Protein AF-A0A952IIR3-F1 (afdb_monomer)

Solvent-accessible surface area (backbone atoms only — not comparable to full-atom values): 16921 Å² total; per-residue (Å²): 134,88,92,77,79,70,75,64,46,58,55,38,57,46,60,44,96,85,65,51,30,42,37,38,37,34,41,30,87,36,78,90,42,54,29,36,29,35,35,30,37,50,37,48,84,54,55,64,85,46,83,38,73,55,55,54,43,51,51,53,44,37,50,75,73,65,33,14,25,40,35,41,32,38,72,20,10,37,52,40,84,52,73,73,52,50,79,73,43,93,62,29,40,43,101,62,23,68,65,38,43,55,53,49,54,76,69,31,82,40,43,33,41,29,31,23,80,70,28,56,54,94,53,43,39,62,54,50,47,69,75,43,65,78,31,19,23,69,42,67,44,95,87,71,33,30,35,47,64,68,83,54,72,85,80,66,63,75,42,76,45,75,69,81,72,57,87,84,56,76,78,72,44,68,74,38,46,58,54,46,70,75,42,57,75,71,51,31,52,49,50,55,35,47,50,51,47,50,47,53,49,29,71,75,31,81,74,28,40,67,69,49,67,42,67,56,96,86,26,38,28,42,31,27,73,83,54,58,16,28,50,53,42,29,49,45,73,46,81,95,43,79,59,37,42,35,40,38,46,57,62,92,47,66,59,48,58,53,46,42,72,76,40,60,88,79,47,52,66,54,83,47,28,33,44,45,42,48,75,90,57,47,54,83,50,65,70,57,21,54,53,50,45,52,51,46,44,52,36,41,34,43,58,62,73,69,112

Structure (mmCIF, N/CA/C/O backbone):
data_AF-A0A952IIR3-F1
#
_entry.id   AF-A0A952IIR3-F1
#
loop_
_atom_site.group_PDB
_atom_site.id
_atom_site.type_symbol
_atom_site.label_atom_id
_atom_site.label_alt_id
_atom_site.label_comp_id
_atom_site.label_asym_id
_atom_site.label_entity_id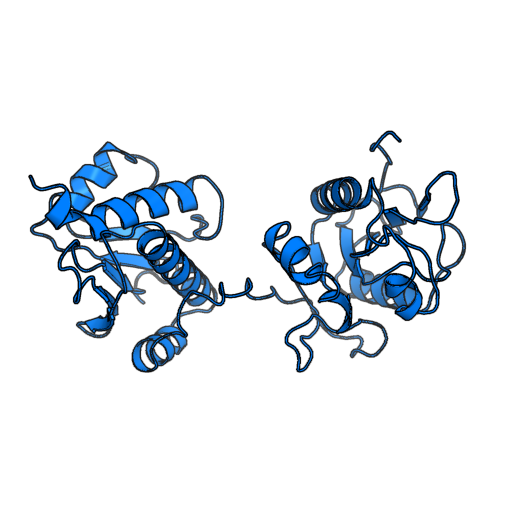
_atom_site.label_seq_id
_atom_site.pdbx_PDB_ins_code
_atom_site.Cartn_x
_atom_site.Cartn_y
_atom_site.Cartn_z
_atom_site.occupancy
_atom_site.B_iso_or_equiv
_atom_site.auth_seq_id
_atom_site.auth_comp_id
_atom_site.auth_asym_id
_atom_site.auth_atom_id
_atom_site.pdbx_PDB_model_num
ATOM 1 N N . MET A 1 1 ? 7.878 15.967 -23.132 1.00 66.62 1 MET A N 1
ATOM 2 C CA . MET A 1 1 ? 7.482 14.655 -23.688 1.00 66.62 1 MET A CA 1
ATOM 3 C C . MET A 1 1 ? 6.011 14.457 -23.351 1.00 66.62 1 MET A C 1
ATOM 5 O O . MET A 1 1 ? 5.675 14.691 -22.196 1.00 66.62 1 MET A O 1
ATOM 9 N N . LYS A 1 2 ? 5.141 14.157 -24.326 1.00 71.19 2 LYS A N 1
ATOM 10 C CA . LYS A 1 2 ? 3.719 13.862 -24.056 1.00 71.19 2 LYS A CA 1
ATOM 11 C C . LYS A 1 2 ? 3.605 12.437 -23.487 1.00 71.19 2 LYS A C 1
ATOM 13 O O . LYS A 1 2 ? 4.408 11.585 -23.859 1.00 71.19 2 LYS A O 1
ATOM 18 N N . ILE A 1 3 ? 2.678 12.219 -22.556 1.00 81.69 3 ILE A N 1
ATOM 19 C CA . ILE A 1 3 ? 2.410 10.914 -21.931 1.00 81.69 3 ILE A CA 1
ATOM 20 C C . ILE A 1 3 ? 1.065 10.436 -22.470 1.00 81.69 3 ILE A C 1
ATOM 22 O O . ILE A 1 3 ? 0.022 10.832 -21.963 1.00 81.69 3 ILE A O 1
ATOM 26 N N . ASN A 1 4 ? 1.099 9.704 -23.579 1.00 85.75 4 ASN A N 1
ATOM 27 C CA . ASN A 1 4 ? -0.094 9.262 -24.307 1.00 85.75 4 ASN A CA 1
ATOM 28 C C . ASN A 1 4 ? 0.187 8.028 -25.182 1.00 85.75 4 ASN A C 1
ATOM 30 O O . ASN A 1 4 ? -0.388 7.885 -26.257 1.00 85.75 4 ASN A O 1
ATOM 34 N N . ALA A 1 5 ? 1.131 7.178 -24.768 1.00 87.19 5 ALA A N 1
ATOM 35 C CA . ALA A 1 5 ? 1.445 5.966 -25.514 1.00 87.19 5 ALA A CA 1
ATOM 36 C C . ALA A 1 5 ? 0.330 4.932 -25.332 1.00 87.19 5 ALA A C 1
ATOM 38 O O . ALA A 1 5 ? -0.116 4.699 -24.205 1.00 87.19 5 ALA A O 1
ATOM 39 N N . ASP A 1 6 ? -0.075 4.297 -26.429 1.00 92.00 6 ASP A N 1
ATOM 40 C CA . ASP A 1 6 ? -0.958 3.139 -26.379 1.00 92.00 6 ASP A CA 1
ATOM 41 C C . ASP A 1 6 ? -0.162 1.903 -25.933 1.00 92.00 6 ASP A C 1
ATOM 43 O O . ASP A 1 6 ? 0.575 1.279 -26.706 1.00 92.00 6 ASP A O 1
ATOM 47 N N . LEU A 1 7 ? -0.315 1.567 -24.652 1.00 91.94 7 LEU A N 1
ATOM 48 C CA . LEU A 1 7 ? 0.356 0.443 -24.003 1.00 91.94 7 LEU A CA 1
ATOM 49 C C . LEU A 1 7 ? -0.227 -0.919 -24.412 1.00 91.94 7 LEU A C 1
ATOM 51 O O . LEU A 1 7 ? 0.312 -1.941 -23.987 1.00 91.94 7 LEU A O 1
ATOM 55 N N . ARG A 1 8 ? -1.300 -0.959 -25.217 1.00 91.69 8 ARG A N 1
ATOM 56 C CA . ARG A 1 8 ? -1.883 -2.199 -25.760 1.00 91.69 8 ARG A CA 1
ATOM 57 C C . ARG A 1 8 ? -1.280 -2.619 -27.097 1.00 91.69 8 ARG A C 1
ATOM 59 O O . ARG A 1 8 ? -1.471 -3.759 -27.506 1.00 91.69 8 ARG A O 1
ATOM 66 N N . THR A 1 9 ? -0.487 -1.765 -27.741 1.00 94.69 9 THR A N 1
ATOM 67 C CA . THR A 1 9 ? 0.299 -2.164 -28.920 1.00 94.69 9 THR A CA 1
ATOM 68 C C . THR A 1 9 ? 1.206 -3.375 -28.610 1.00 94.69 9 THR A C 1
ATOM 70 O O . THR A 1 9 ? 1.586 -3.563 -27.446 1.00 94.69 9 THR A O 1
ATOM 73 N N . PRO A 1 10 ? 1.580 -4.209 -29.607 1.00 95.31 10 PRO A N 1
ATOM 74 C CA . PRO A 1 10 ? 2.330 -5.453 -29.376 1.00 95.31 10 PRO A CA 1
ATOM 75 C C . PRO A 1 10 ? 3.613 -5.277 -28.554 1.00 95.31 10 PRO A C 1
ATOM 77 O O . PRO A 1 10 ? 3.939 -6.092 -27.691 1.00 95.31 10 PRO A O 1
ATOM 80 N N . SER A 1 11 ? 4.336 -4.181 -28.772 1.00 95.00 11 SER A N 1
ATOM 81 C CA . SER A 1 11 ? 5.535 -3.844 -28.011 1.00 95.00 11 SER A CA 1
ATOM 82 C C . SER A 1 11 ? 5.889 -2.374 -28.169 1.00 95.00 11 SER A C 1
ATOM 84 O O . SER A 1 11 ? 5.675 -1.795 -29.233 1.00 95.00 11 SER A O 1
ATOM 86 N N . GLY A 1 12 ? 6.539 -1.797 -27.164 1.00 94.38 12 GLY A N 1
ATOM 87 C CA . GLY A 1 12 ? 7.173 -0.493 -27.304 1.00 94.38 12 GLY A CA 1
ATOM 88 C C . GLY A 1 12 ? 7.943 -0.080 -26.061 1.00 94.38 12 GLY A C 1
ATOM 89 O O . GLY A 1 12 ? 7.923 -0.768 -25.040 1.00 94.38 12 GLY A O 1
ATOM 90 N N . ALA A 1 13 ? 8.666 1.031 -26.168 1.00 94.38 13 ALA A N 1
ATOM 91 C CA . ALA A 1 13 ? 9.434 1.610 -25.076 1.00 94.38 13 ALA A CA 1
ATOM 92 C C . ALA A 1 13 ? 9.430 3.137 -25.167 1.00 94.38 13 ALA A C 1
ATOM 94 O O . ALA A 1 13 ? 9.495 3.704 -26.257 1.00 94.38 13 ALA A O 1
ATOM 95 N N . ILE A 1 14 ? 9.423 3.807 -24.016 1.00 95.06 14 ILE A N 1
ATOM 96 C CA . ILE A 1 14 ? 9.615 5.256 -23.935 1.00 95.06 14 ILE A CA 1
ATOM 97 C C . ILE A 1 14 ? 11.005 5.530 -23.393 1.00 95.06 14 ILE A C 1
ATOM 99 O O . ILE A 1 14 ? 11.281 5.338 -22.208 1.00 95.06 14 ILE A O 1
ATOM 103 N N . ILE A 1 15 ? 11.873 6.006 -24.277 1.00 93.50 15 ILE A N 1
ATOM 104 C CA . ILE A 1 15 ? 13.261 6.344 -23.981 1.00 93.50 15 ILE A CA 1
ATOM 105 C C . ILE A 1 15 ? 13.432 7.860 -24.131 1.00 93.50 15 ILE A C 1
ATOM 107 O O . ILE A 1 15 ? 12.857 8.484 -25.025 1.00 93.50 15 ILE A O 1
ATOM 111 N N . SER A 1 16 ? 14.199 8.481 -23.236 1.00 93.75 16 SER A N 1
ATOM 112 C CA . SER A 1 16 ? 14.508 9.908 -23.322 1.00 93.75 16 SER A CA 1
ATOM 113 C C . SER A 1 16 ? 15.271 10.244 -24.606 1.00 93.75 16 SER A C 1
ATOM 115 O O . SER A 1 16 ? 15.982 9.415 -25.171 1.00 93.75 16 SER A O 1
ATOM 117 N N . ARG A 1 17 ? 15.208 11.509 -25.041 1.00 92.62 17 ARG A N 1
ATOM 118 C CA . ARG A 1 17 ? 15.957 11.984 -26.222 1.00 92.62 17 ARG A CA 1
ATOM 119 C C . ARG A 1 17 ? 17.466 11.741 -26.112 1.00 92.62 17 ARG A C 1
ATOM 121 O O . ARG A 1 17 ? 18.099 11.400 -27.100 1.00 92.62 17 ARG A O 1
ATOM 128 N N . CYS A 1 18 ? 18.027 11.877 -24.908 1.00 91.81 18 CYS A N 1
ATOM 129 C CA . CYS A 1 18 ? 19.441 11.604 -24.639 1.00 91.81 18 CYS A CA 1
ATOM 130 C C . CYS A 1 18 ? 19.766 10.109 -24.503 1.00 91.81 18 CYS A C 1
ATOM 132 O O . CYS A 1 18 ? 20.905 9.766 -24.209 1.00 91.81 18 CYS A O 1
ATOM 134 N N . LYS A 1 19 ? 18.777 9.219 -24.655 1.00 91.62 19 LYS A N 1
ATOM 135 C CA . LYS A 1 19 ? 18.886 7.758 -24.542 1.00 91.62 19 LYS A CA 1
ATOM 136 C C . LYS A 1 19 ? 19.348 7.221 -23.184 1.00 91.62 19 LYS A C 1
ATOM 138 O O . LYS A 1 19 ? 19.378 6.005 -23.026 1.00 91.62 19 LYS A O 1
ATOM 143 N N . LYS A 1 20 ? 19.637 8.088 -22.206 1.00 92.94 20 LYS A N 1
ATOM 144 C CA . LYS A 1 20 ? 20.051 7.717 -20.842 1.00 92.94 20 LYS A CA 1
ATOM 145 C C . LYS A 1 20 ? 18.923 7.158 -19.978 1.00 92.94 20 LYS A C 1
ATOM 147 O O . LYS A 1 20 ? 19.203 6.421 -19.045 1.00 92.94 20 LYS A O 1
ATOM 152 N N . TYR A 1 21 ? 17.664 7.488 -20.271 1.00 95.19 21 TYR A N 1
ATOM 153 C CA . TYR A 1 21 ? 16.529 7.122 -19.420 1.00 95.19 21 TYR A CA 1
ATOM 154 C C . TYR A 1 21 ? 15.506 6.287 -20.187 1.00 95.19 21 TYR A C 1
ATOM 156 O O . TYR A 1 21 ? 15.154 6.652 -21.308 1.00 95.19 21 TYR A O 1
ATOM 164 N N . ARG A 1 22 ? 14.995 5.207 -19.587 1.00 95.50 22 ARG A N 1
ATOM 165 C CA . ARG A 1 22 ? 13.836 4.440 -20.077 1.00 95.50 22 ARG A CA 1
ATOM 166 C C . ARG A 1 22 ? 12.717 4.546 -19.049 1.00 95.50 22 ARG A C 1
ATOM 168 O O . ARG A 1 22 ? 12.828 4.006 -17.953 1.00 95.50 22 ARG A O 1
ATOM 175 N N . TYR A 1 23 ? 11.645 5.230 -19.423 1.00 96.19 23 TYR A N 1
ATOM 176 C CA . TYR A 1 23 ? 10.514 5.505 -18.540 1.00 96.19 23 TYR A CA 1
ATOM 177 C C . TYR A 1 23 ? 9.448 4.407 -18.572 1.00 96.19 23 TYR A C 1
ATOM 179 O O . TYR A 1 23 ? 8.780 4.176 -17.573 1.00 96.19 23 TYR A O 1
ATOM 187 N N . ALA A 1 24 ? 9.296 3.725 -19.708 1.00 96.38 24 ALA A N 1
ATOM 188 C CA . ALA A 1 24 ? 8.328 2.648 -19.880 1.00 96.38 24 ALA A CA 1
ATOM 189 C C . ALA A 1 24 ? 8.831 1.631 -20.908 1.00 96.38 24 ALA A C 1
ATOM 191 O O . ALA A 1 24 ? 9.592 1.978 -21.817 1.00 96.38 24 ALA A O 1
ATOM 192 N N . LEU A 1 25 ? 8.387 0.388 -20.767 1.00 95.44 25 LEU A N 1
ATOM 193 C CA . LEU A 1 25 ? 8.582 -0.710 -21.714 1.00 95.44 25 LEU A CA 1
ATOM 194 C C . LEU A 1 25 ? 7.380 -1.645 -21.582 1.00 95.44 25 LEU A C 1
ATOM 196 O O . LEU A 1 25 ? 6.971 -1.933 -20.460 1.00 95.44 25 LEU A O 1
ATOM 200 N N . TRP A 1 26 ? 6.814 -2.113 -22.689 1.00 96.75 26 TRP A N 1
ATOM 201 C CA . TRP A 1 26 ? 5.671 -3.026 -22.662 1.00 96.75 26 TRP A CA 1
ATOM 202 C C . TRP A 1 26 ? 5.756 -4.106 -23.739 1.00 96.75 26 TRP A C 1
ATOM 204 O O . TRP A 1 26 ? 6.451 -3.961 -24.754 1.00 96.75 26 TRP A O 1
ATOM 214 N N . ARG A 1 27 ? 5.038 -5.200 -23.477 1.00 96.12 27 ARG A N 1
ATOM 215 C CA . ARG A 1 27 ? 4.810 -6.339 -24.372 1.00 96.12 27 ARG A CA 1
ATOM 216 C C . ARG A 1 27 ? 3.352 -6.765 -24.252 1.00 96.12 27 ARG A C 1
ATOM 218 O O . ARG A 1 27 ? 2.830 -6.835 -23.139 1.00 96.12 27 ARG A O 1
ATOM 225 N N . THR A 1 28 ? 2.711 -7.047 -25.373 1.00 96.94 28 THR A N 1
ATOM 226 C CA . THR A 1 28 ? 1.311 -7.467 -25.459 1.00 96.94 28 THR A CA 1
ATOM 227 C C . THR A 1 28 ? 1.231 -8.660 -26.391 1.00 96.94 28 THR A C 1
ATOM 229 O O . THR A 1 28 ? 1.699 -8.582 -27.524 1.00 96.94 28 THR A O 1
ATOM 232 N N . TRP A 1 29 ? 0.670 -9.761 -25.908 1.00 97.31 29 TRP A N 1
ATOM 233 C CA . TRP A 1 29 ? 0.400 -10.960 -26.705 1.00 97.31 29 TRP A CA 1
ATOM 234 C C . TRP A 1 29 ? -1.099 -11.200 -26.897 1.00 97.31 29 TRP A C 1
ATOM 236 O O . TRP A 1 29 ? -1.468 -11.883 -27.842 1.00 97.31 29 TRP A O 1
ATOM 246 N N . ASP A 1 30 ? -1.940 -10.613 -26.047 1.00 97.25 30 ASP A N 1
ATOM 247 C CA . ASP A 1 30 ? -3.393 -10.590 -26.187 1.00 97.25 30 ASP A CA 1
ATOM 248 C C . ASP A 1 30 ? -3.913 -9.227 -25.693 1.00 97.25 30 ASP A C 1
ATOM 250 O O . ASP A 1 30 ? -3.690 -8.849 -24.540 1.00 97.25 30 ASP A O 1
ATOM 254 N N . SER A 1 31 ? -4.529 -8.441 -26.580 1.00 95.31 31 SER A N 1
ATOM 255 C CA . SER A 1 31 ? -5.034 -7.102 -26.251 1.00 95.31 31 SER A CA 1
ATOM 256 C C . SER A 1 31 ? -6.357 -7.117 -25.494 1.00 95.31 31 SER A C 1
ATOM 258 O O . SER A 1 31 ? -6.706 -6.081 -24.924 1.00 95.31 31 SER A O 1
ATOM 260 N N . GLU A 1 32 ? -7.060 -8.250 -25.465 1.00 95.94 32 GLU A N 1
ATOM 261 C CA . GLU A 1 32 ? -8.380 -8.391 -24.844 1.00 95.94 32 GLU A CA 1
ATOM 262 C C . GLU A 1 32 ? -8.288 -8.798 -23.369 1.00 95.94 32 GLU A C 1
ATOM 264 O O . GLU A 1 32 ? -9.245 -8.640 -22.612 1.00 95.94 32 GLU A O 1
ATOM 269 N N . LEU A 1 33 ? -7.122 -9.278 -22.930 1.00 96.94 33 LEU A N 1
ATOM 270 C CA . LEU A 1 33 ? -6.885 -9.719 -21.557 1.00 96.94 33 LEU A CA 1
ATOM 271 C C . LEU A 1 33 ? -6.254 -8.622 -20.662 1.00 96.94 33 LEU A C 1
ATOM 273 O O . LEU A 1 33 ? -5.650 -7.664 -21.165 1.00 96.94 33 LEU A O 1
ATOM 277 N N . PRO A 1 34 ? -6.352 -8.764 -19.320 1.00 97.38 34 PRO A N 1
ATOM 278 C CA . PRO A 1 34 ? -5.746 -7.852 -18.344 1.00 97.38 34 PRO A CA 1
ATOM 279 C C . PRO A 1 34 ? -4.227 -7.699 -18.488 1.00 97.38 34 PRO A C 1
ATOM 281 O O . PRO A 1 34 ? -3.546 -8.539 -19.092 1.00 97.38 34 PRO A O 1
ATOM 284 N N . ARG A 1 35 ? -3.655 -6.659 -17.866 1.00 97.50 35 ARG A N 1
ATOM 285 C CA . ARG A 1 35 ? -2.206 -6.377 -17.891 1.00 97.50 35 ARG A CA 1
ATOM 286 C C . ARG A 1 35 ? -1.562 -6.259 -16.512 1.00 97.50 35 ARG A C 1
ATOM 288 O O . ARG A 1 35 ? -2.142 -5.704 -15.584 1.00 97.50 35 ARG A O 1
ATOM 295 N N . VAL A 1 36 ? -0.304 -6.692 -16.419 1.00 98.44 36 VAL A N 1
ATOM 296 C CA . VAL A 1 36 ? 0.529 -6.533 -15.212 1.00 98.44 36 VAL A CA 1
ATOM 297 C C . VAL A 1 36 ? 1.561 -5.424 -15.401 1.00 98.44 36 VAL A C 1
ATOM 299 O O . VAL A 1 36 ? 2.275 -5.402 -16.404 1.00 98.44 36 VAL A O 1
ATOM 302 N N . LEU A 1 37 ? 1.718 -4.543 -14.418 1.00 98.62 37 LEU A N 1
ATOM 303 C CA . LEU A 1 37 ? 2.867 -3.651 -14.296 1.00 98.62 37 LEU A CA 1
ATOM 304 C C . LEU A 1 37 ? 3.876 -4.239 -13.309 1.00 98.62 37 LEU A C 1
ATOM 306 O O . LEU A 1 37 ? 3.571 -4.396 -12.134 1.00 98.62 37 LEU A O 1
ATOM 310 N N . PHE A 1 38 ? 5.100 -4.497 -13.759 1.00 98.38 38 PHE A N 1
ATOM 311 C CA . PHE A 1 38 ? 6.223 -4.810 -12.877 1.00 98.38 38 PHE A CA 1
ATOM 312 C C . PHE A 1 38 ? 7.036 -3.545 -12.583 1.00 98.38 38 PHE A C 1
ATOM 314 O O . PHE A 1 38 ? 7.443 -2.838 -13.508 1.00 98.38 38 PHE A O 1
ATOM 321 N N . LEU A 1 39 ? 7.296 -3.264 -11.306 1.00 98.06 39 LEU A N 1
ATOM 322 C CA . LEU A 1 39 ? 8.176 -2.186 -10.856 1.00 98.06 39 LEU A CA 1
ATOM 323 C C . LEU A 1 39 ? 9.546 -2.760 -10.483 1.00 98.06 39 LEU A C 1
ATOM 325 O O . LEU A 1 39 ? 9.708 -3.382 -9.433 1.00 98.06 39 LEU A O 1
ATOM 329 N N . CYS A 1 40 ? 10.530 -2.549 -11.351 1.00 96.31 40 CYS A N 1
ATOM 330 C CA . CYS A 1 40 ? 11.902 -3.032 -11.186 1.00 96.31 40 CYS A CA 1
ATOM 331 C C . CYS A 1 40 ? 12.835 -1.923 -10.662 1.00 96.31 40 CYS A C 1
ATOM 333 O O . CYS A 1 40 ? 12.417 -0.782 -10.465 1.00 96.31 40 CYS A O 1
ATOM 335 N N . LEU A 1 41 ? 14.109 -2.245 -10.421 1.00 95.25 41 LEU A N 1
ATOM 336 C CA . LEU A 1 41 ? 15.086 -1.280 -9.905 1.00 95.25 41 LEU A CA 1
ATOM 337 C C . LEU A 1 41 ? 15.437 -0.207 -10.942 1.00 95.25 41 LEU A C 1
ATOM 339 O O . LEU A 1 41 ? 15.094 0.965 -10.777 1.00 95.25 41 LEU A O 1
ATOM 343 N N . ASN A 1 42 ? 16.108 -0.621 -12.014 1.00 93.88 42 ASN A N 1
ATOM 344 C CA . ASN A 1 42 ? 16.540 0.227 -13.110 1.00 93.88 42 ASN A CA 1
ATOM 345 C C . ASN A 1 42 ? 16.567 -0.568 -14.429 1.00 93.88 42 ASN A C 1
ATOM 347 O O . ASN A 1 42 ? 16.770 -1.785 -14.417 1.00 93.88 42 ASN A O 1
ATOM 351 N N . PRO A 1 43 ? 16.371 0.094 -15.582 1.00 88.31 43 PRO A N 1
ATOM 352 C CA . PRO A 1 43 ? 16.510 -0.546 -16.879 1.00 88.31 43 PRO A CA 1
ATOM 353 C C . PRO A 1 43 ? 17.927 -1.076 -17.096 1.00 88.31 43 PRO A C 1
ATOM 355 O O . PRO A 1 43 ? 18.896 -0.335 -16.917 1.00 88.31 43 PRO A O 1
ATOM 358 N N . SER A 1 44 ? 18.017 -2.306 -17.599 1.00 79.06 44 SER A N 1
ATOM 359 C CA . SER A 1 44 ? 19.255 -2.863 -18.140 1.00 79.06 44 SER A CA 1
ATOM 360 C C . SER A 1 44 ? 19.370 -2.578 -19.656 1.00 79.06 44 SER A C 1
ATOM 362 O O . SER A 1 44 ? 19.121 -1.453 -20.108 1.00 79.06 44 SER A O 1
ATOM 364 N N . THR A 1 45 ? 19.728 -3.583 -20.456 1.00 64.06 45 THR A N 1
ATOM 365 C CA . THR A 1 45 ? 19.846 -3.552 -21.917 1.00 64.06 45 THR A CA 1
ATOM 366 C C . THR A 1 45 ? 18.507 -3.552 -22.654 1.00 64.06 45 THR A C 1
ATOM 368 O O . THR A 1 45 ? 18.461 -3.014 -23.757 1.00 64.06 45 THR A O 1
ATOM 371 N N . ALA A 1 46 ? 17.429 -4.101 -22.072 1.00 58.59 46 ALA A N 1
ATOM 372 C CA . ALA A 1 46 ? 16.176 -4.307 -22.801 1.00 58.59 46 ALA A CA 1
ATOM 373 C C . ALA A 1 46 ? 15.557 -3.008 -23.346 1.00 58.59 46 ALA A C 1
ATOM 375 O O . ALA A 1 46 ? 15.396 -2.006 -22.631 1.00 58.59 46 ALA A O 1
ATOM 376 N N . ASP A 1 47 ? 15.154 -3.054 -24.609 1.00 61.53 47 ASP A N 1
ATOM 377 C CA . ASP A 1 47 ? 14.489 -1.972 -25.330 1.00 61.53 47 ASP A CA 1
ATOM 378 C C . ASP A 1 47 ? 13.266 -2.502 -26.098 1.00 61.53 47 ASP A C 1
ATOM 380 O O . ASP A 1 47 ? 12.708 -3.540 -25.749 1.00 61.53 47 ASP A O 1
ATOM 384 N N . ALA A 1 48 ? 12.769 -1.768 -27.096 1.00 58.25 48 ALA A N 1
ATOM 385 C CA . ALA A 1 48 ? 11.595 -2.191 -27.857 1.00 58.25 48 ALA A CA 1
ATOM 386 C C . ALA A 1 48 ? 11.806 -3.497 -28.653 1.00 58.25 48 ALA A C 1
ATOM 388 O O . ALA A 1 48 ? 10.814 -4.105 -29.042 1.00 58.25 48 ALA A O 1
ATOM 389 N N . HIS A 1 49 ? 13.052 -3.932 -28.866 1.00 56.06 49 HIS A N 1
ATOM 390 C CA . HIS A 1 49 ? 13.399 -5.038 -29.762 1.00 56.06 49 HIS A CA 1
ATOM 391 C C . HIS A 1 49 ? 14.166 -6.173 -29.074 1.00 56.06 49 HIS A C 1
ATOM 393 O O . HIS A 1 49 ? 14.104 -7.306 -29.544 1.00 56.06 49 HIS A O 1
ATOM 399 N N . VAL A 1 50 ? 14.869 -5.894 -27.971 1.00 70.12 50 VAL A N 1
ATOM 400 C CA . VAL A 1 50 ? 15.658 -6.895 -27.236 1.00 70.12 50 VAL A CA 1
ATOM 401 C C . VAL A 1 50 ? 15.058 -7.148 -25.857 1.00 70.12 50 VAL A C 1
ATOM 403 O O . VAL A 1 50 ? 14.936 -6.225 -25.049 1.00 70.12 50 VAL A O 1
ATOM 406 N N . ASP A 1 51 ? 14.724 -8.407 -25.577 1.00 76.31 51 ASP A N 1
ATOM 407 C CA . ASP A 1 51 ? 14.246 -8.846 -24.267 1.00 76.31 51 ASP A CA 1
ATOM 408 C C . ASP A 1 51 ? 15.423 -9.307 -23.390 1.00 76.31 51 ASP A C 1
ATOM 410 O O . ASP A 1 51 ? 16.254 -10.109 -23.818 1.00 76.31 51 ASP A O 1
ATOM 414 N N . ASP A 1 52 ? 15.493 -8.817 -22.149 1.00 82.81 52 ASP A N 1
ATOM 415 C CA . ASP A 1 52 ? 16.471 -9.277 -21.154 1.00 82.81 52 ASP A CA 1
ATOM 416 C C . ASP A 1 52 ? 15.904 -10.442 -20.302 1.00 82.81 52 ASP A C 1
ATOM 418 O O . ASP A 1 52 ? 14.689 -10.685 -20.304 1.00 82.81 52 ASP A O 1
ATOM 422 N N . PRO A 1 53 ? 16.745 -11.196 -19.560 1.00 88.00 53 PRO A N 1
ATOM 423 C CA . PRO A 1 53 ? 16.278 -12.329 -18.756 1.00 88.00 53 PRO A CA 1
ATOM 424 C C . PRO A 1 53 ? 15.189 -11.966 -17.738 1.00 88.00 53 PRO A C 1
ATOM 426 O O . PRO A 1 53 ? 14.306 -12.780 -17.461 1.00 88.00 53 PRO A O 1
ATOM 429 N N . THR A 1 54 ? 15.222 -10.749 -17.193 1.00 88.75 54 THR A N 1
ATOM 430 C CA . THR A 1 54 ? 14.217 -10.250 -16.247 1.00 88.75 54 THR A CA 1
ATOM 431 C C . THR A 1 54 ? 12.879 -10.031 -16.941 1.00 88.75 54 THR A C 1
ATOM 433 O O . THR A 1 54 ? 11.845 -10.452 -16.425 1.00 88.75 54 THR A O 1
ATOM 436 N N . LEU A 1 55 ? 12.878 -9.430 -18.129 1.00 91.69 55 LEU A N 1
ATOM 437 C CA . LEU A 1 55 ? 11.671 -9.205 -18.915 1.00 91.69 55 LEU A CA 1
ATOM 438 C C . LEU A 1 55 ? 11.030 -10.529 -19.334 1.00 91.69 55 LEU A C 1
ATOM 440 O O . LEU A 1 55 ? 9.830 -10.710 -19.133 1.00 91.69 55 LEU A O 1
ATOM 444 N N . ILE A 1 56 ? 11.827 -11.482 -19.832 1.00 93.25 56 ILE A N 1
ATOM 445 C CA . ILE A 1 56 ? 11.357 -12.839 -20.163 1.00 93.25 56 ILE A CA 1
ATOM 446 C C . ILE A 1 56 ? 10.721 -13.490 -18.936 1.00 93.25 56 ILE A C 1
ATOM 448 O O . ILE A 1 56 ? 9.651 -14.100 -19.017 1.00 93.25 56 ILE A O 1
ATOM 452 N N . ARG A 1 57 ? 11.356 -13.332 -17.773 1.00 95.19 57 ARG A N 1
ATOM 453 C CA . ARG A 1 57 ? 10.846 -13.859 -16.514 1.00 95.19 57 ARG A CA 1
ATOM 454 C C . ARG A 1 57 ? 9.486 -13.268 -16.146 1.00 95.19 57 ARG A C 1
ATOM 456 O O . ARG A 1 57 ? 8.575 -14.028 -15.820 1.00 95.19 57 ARG A O 1
ATOM 463 N N . CYS A 1 58 ? 9.345 -11.950 -16.215 1.00 96.62 58 CYS A N 1
ATOM 464 C CA . CYS A 1 58 ? 8.091 -11.257 -15.936 1.00 96.62 58 CYS A CA 1
ATOM 465 C C . CYS A 1 58 ? 6.988 -11.633 -16.937 1.00 96.62 58 CYS A C 1
ATOM 467 O O . CYS A 1 58 ? 5.854 -11.862 -16.522 1.00 96.62 58 CYS A O 1
ATOM 469 N N . MET A 1 59 ? 7.315 -11.786 -18.227 1.00 96.62 59 MET A N 1
ATOM 470 C CA . MET A 1 59 ? 6.354 -12.236 -19.242 1.00 96.62 59 MET A CA 1
ATOM 471 C C . MET A 1 59 ? 5.818 -13.631 -18.926 1.00 96.62 59 MET A C 1
ATOM 473 O O . MET A 1 59 ? 4.617 -13.865 -19.014 1.00 96.62 59 MET A O 1
ATOM 477 N N . ASN A 1 60 ? 6.692 -14.556 -18.525 1.00 97.50 60 ASN A N 1
ATOM 478 C CA . ASN A 1 60 ? 6.282 -15.918 -18.185 1.00 97.50 60 ASN A CA 1
ATOM 479 C C . ASN A 1 60 ? 5.388 -15.962 -16.941 1.00 97.50 60 ASN A C 1
ATOM 481 O O . ASN A 1 60 ? 4.421 -16.717 -16.924 1.00 97.50 60 ASN A O 1
ATOM 485 N N . PHE A 1 61 ? 5.674 -15.135 -15.933 1.00 98.38 61 PHE A N 1
ATOM 486 C CA . PHE A 1 61 ? 4.792 -14.969 -14.779 1.00 98.38 61 PHE A CA 1
ATOM 487 C C . PHE A 1 61 ? 3.419 -14.420 -15.185 1.00 98.38 61 PHE A C 1
ATOM 489 O O . PHE A 1 61 ? 2.406 -15.040 -14.885 1.00 98.38 61 PHE A O 1
ATOM 496 N N . ALA A 1 62 ? 3.377 -13.315 -15.933 1.00 98.19 62 ALA A N 1
ATOM 497 C CA . ALA A 1 62 ? 2.121 -12.716 -16.385 1.00 98.19 62 ALA A CA 1
ATOM 498 C C . ALA A 1 62 ? 1.274 -13.695 -17.220 1.00 98.19 62 ALA A C 1
ATOM 500 O O . ALA A 1 62 ? 0.072 -13.810 -16.993 1.00 98.19 62 ALA A O 1
ATOM 501 N N . ARG A 1 63 ? 1.899 -14.460 -18.127 1.00 98.12 63 ARG A N 1
ATOM 502 C CA . ARG A 1 63 ? 1.215 -15.518 -18.890 1.00 98.12 63 ARG A CA 1
ATOM 503 C C . ARG A 1 63 ? 0.664 -16.618 -17.992 1.00 98.12 63 ARG A C 1
ATOM 505 O O . ARG A 1 63 ? -0.472 -17.033 -18.183 1.00 98.12 63 ARG A O 1
ATOM 512 N N . LEU A 1 64 ? 1.444 -17.071 -17.008 1.00 97.56 64 LEU A N 1
ATOM 513 C CA . LEU A 1 64 ? 0.997 -18.084 -16.050 1.00 97.56 64 LEU A CA 1
ATOM 514 C C . LEU A 1 64 ? -0.235 -17.622 -15.259 1.00 97.56 64 LEU A C 1
ATOM 516 O O . LEU A 1 64 ? -1.088 -18.438 -14.928 1.00 97.56 64 LEU A O 1
ATOM 520 N N . TRP A 1 65 ? -0.336 -16.326 -14.968 1.00 97.94 65 TRP A N 1
ATOM 521 C CA . TRP A 1 65 ? -1.465 -15.736 -14.246 1.00 97.94 65 TRP A CA 1
ATOM 522 C C . TRP A 1 65 ? -2.658 -15.375 -15.149 1.00 97.94 65 TRP A C 1
ATOM 524 O O . TRP A 1 65 ? -3.626 -14.803 -14.660 1.00 97.94 65 TRP A O 1
ATOM 534 N N . GLY A 1 66 ? -2.602 -15.683 -16.451 1.00 97.50 66 GLY A N 1
ATOM 535 C CA . GLY A 1 66 ? -3.704 -15.441 -17.391 1.00 97.50 66 GLY A CA 1
ATOM 536 C C . GLY A 1 66 ? -3.798 -14.012 -17.938 1.00 97.50 66 GLY A C 1
ATOM 537 O O . GLY A 1 66 ? -4.848 -13.620 -18.439 1.00 97.50 66 GLY A O 1
ATOM 538 N N . TYR A 1 67 ? -2.726 -13.222 -17.858 1.00 98.31 67 TYR A N 1
ATOM 539 C CA . TYR A 1 67 ? -2.697 -11.853 -18.384 1.00 98.31 67 TYR A CA 1
ATOM 540 C C . TYR A 1 67 ? -2.317 -11.832 -19.872 1.00 98.31 67 TYR A C 1
ATOM 542 O O . TYR A 1 67 ? -1.569 -12.693 -20.338 1.00 98.31 67 TYR A O 1
ATOM 550 N N . GLY A 1 68 ? -2.794 -10.822 -20.606 1.00 97.69 68 GLY A N 1
ATOM 551 C CA . GLY A 1 68 ? -2.546 -10.610 -22.043 1.00 97.69 68 GLY A CA 1
ATOM 552 C C . GLY A 1 68 ? -1.347 -9.731 -22.373 1.00 97.69 68 GLY A C 1
ATOM 553 O O . GLY A 1 68 ? -0.872 -9.672 -23.509 1.00 97.69 68 GLY A O 1
ATOM 554 N N . GLY A 1 69 ? -0.817 -9.038 -21.373 1.00 97.88 69 GLY A N 1
ATOM 555 C CA . GLY A 1 69 ? 0.354 -8.207 -21.559 1.00 97.88 69 GLY A CA 1
ATOM 556 C C . GLY A 1 69 ? 0.986 -7.776 -20.256 1.00 97.88 69 GLY A C 1
ATOM 557 O O . GLY A 1 69 ? 0.438 -7.932 -19.163 1.00 97.88 69 GLY A O 1
ATOM 558 N N . MET A 1 70 ? 2.166 -7.189 -20.388 1.00 97.56 70 MET A N 1
ATOM 559 C CA . MET A 1 70 ? 2.875 -6.608 -19.266 1.00 97.56 70 MET A CA 1
ATOM 560 C C . MET A 1 70 ? 3.522 -5.274 -19.613 1.00 97.56 70 MET A C 1
ATOM 562 O O . MET A 1 70 ? 3.726 -4.917 -20.778 1.00 97.56 70 MET A O 1
ATOM 566 N N . GLN A 1 71 ? 3.844 -4.541 -18.561 1.00 97.31 71 GLN A N 1
ATOM 567 C CA . GLN A 1 71 ? 4.570 -3.286 -18.573 1.00 97.31 71 GLN A CA 1
ATOM 568 C C . GLN A 1 71 ? 5.707 -3.394 -17.554 1.00 97.31 71 GLN A C 1
ATOM 570 O O . GLN A 1 71 ? 5.563 -4.066 -16.532 1.00 97.31 71 GLN A O 1
ATOM 575 N N . THR A 1 72 ? 6.833 -2.731 -17.801 1.00 96.75 72 THR A N 1
ATOM 576 C CA . THR A 1 72 ? 7.866 -2.524 -16.780 1.00 96.75 72 THR A CA 1
ATOM 577 C C . THR A 1 72 ? 8.090 -1.040 -16.559 1.00 96.75 72 THR A C 1
ATOM 579 O O . THR A 1 72 ? 8.516 -0.332 -17.481 1.00 96.75 72 THR A O 1
ATOM 582 N N . GLY A 1 73 ? 7.860 -0.606 -15.327 1.00 97.06 73 GLY A N 1
ATOM 583 C CA . GLY A 1 73 ? 8.373 0.641 -14.782 1.00 97.06 73 GLY A CA 1
ATOM 584 C C . GLY A 1 73 ? 9.603 0.377 -13.926 1.00 97.06 73 GLY A C 1
ATOM 585 O O . GLY A 1 73 ? 9.865 -0.758 -13.529 1.00 97.06 73 GLY A O 1
ATOM 586 N N . ASN A 1 74 ? 10.376 1.422 -13.647 1.00 97.06 74 ASN A N 1
ATOM 587 C CA . ASN A 1 74 ? 11.554 1.309 -12.796 1.00 97.06 74 ASN A CA 1
AT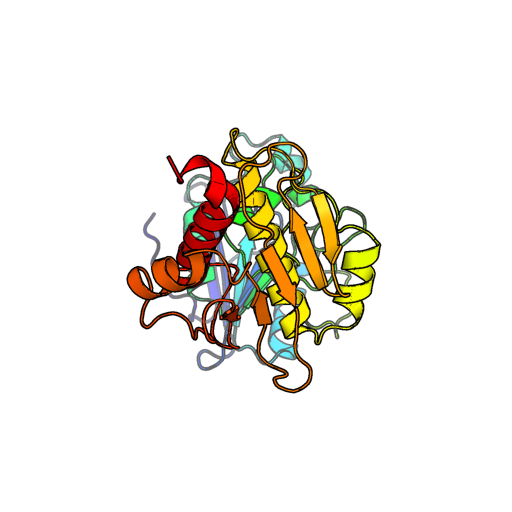OM 588 C C . ASN A 1 74 ? 11.544 2.381 -11.711 1.00 97.06 74 ASN A C 1
ATOM 590 O O . ASN A 1 74 ? 11.138 3.518 -11.963 1.00 97.06 74 ASN A O 1
ATOM 594 N N . LEU A 1 75 ? 12.050 2.045 -10.525 1.00 97.56 75 LEU A N 1
ATOM 595 C CA . LEU A 1 75 ? 12.303 3.017 -9.461 1.00 97.56 75 LEU A CA 1
ATOM 596 C C . LEU A 1 75 ? 13.207 4.140 -9.980 1.00 97.56 75 LEU A C 1
ATOM 598 O O . LEU A 1 75 ? 12.902 5.317 -9.771 1.00 97.56 75 LEU A O 1
ATOM 602 N N . PHE A 1 76 ? 14.240 3.777 -10.735 1.00 97.38 76 PHE A N 1
ATOM 603 C CA . PHE A 1 76 ? 15.178 4.686 -11.376 1.00 97.38 76 PHE A CA 1
ATOM 604 C C . PHE A 1 76 ? 15.129 4.503 -12.892 1.00 97.38 76 PHE A C 1
ATOM 606 O O . PHE A 1 76 ? 15.349 3.401 -13.384 1.00 97.38 76 PHE A O 1
ATOM 613 N N . ALA A 1 77 ? 14.835 5.554 -13.663 1.00 97.00 77 ALA A N 1
ATOM 614 C CA . ALA A 1 77 ? 14.752 5.430 -15.120 1.00 97.00 77 ALA A CA 1
ATOM 615 C C . ALA A 1 77 ? 16.126 5.349 -15.798 1.00 97.00 77 ALA A C 1
ATOM 617 O O . ALA A 1 77 ? 16.179 5.061 -16.996 1.00 97.00 77 ALA A O 1
ATOM 618 N N . TYR A 1 78 ? 17.219 5.651 -15.091 1.00 95.88 78 TYR A N 1
ATOM 619 C CA . TYR A 1 78 ? 18.563 5.631 -15.661 1.00 95.88 78 TYR A CA 1
ATOM 620 C C . TYR A 1 78 ? 18.960 4.226 -16.124 1.00 95.88 78 TYR A C 1
ATOM 622 O O . TYR A 1 78 ? 18.914 3.259 -15.365 1.00 95.88 78 TYR A O 1
ATOM 630 N N . ARG A 1 79 ? 19.341 4.114 -17.395 1.00 93.38 79 ARG A N 1
ATOM 631 C CA . ARG A 1 79 ? 19.679 2.844 -18.038 1.00 93.38 79 ARG A CA 1
ATOM 632 C C . ARG A 1 79 ? 21.122 2.475 -17.715 1.00 93.38 79 ARG A C 1
ATOM 634 O O . ARG A 1 79 ? 22.039 3.196 -18.100 1.00 93.38 79 ARG A O 1
ATOM 641 N N . SER A 1 80 ? 21.314 1.340 -17.055 1.00 88.88 80 SER A N 1
ATOM 642 C CA . SER A 1 80 ? 22.631 0.789 -16.736 1.00 88.88 80 SER A CA 1
ATOM 643 C C . SER A 1 80 ? 22.535 -0.715 -16.498 1.00 88.88 80 SER A C 1
ATOM 645 O O . SER A 1 80 ? 21.594 -1.190 -15.866 1.00 88.88 80 SER A O 1
ATOM 647 N N . THR A 1 81 ? 23.526 -1.472 -16.962 1.00 82.88 81 THR A N 1
ATOM 648 C CA . THR A 1 81 ? 23.671 -2.896 -16.619 1.00 82.88 81 THR A CA 1
ATOM 649 C C . THR A 1 81 ? 24.264 -3.110 -15.230 1.00 82.88 81 THR A C 1
ATOM 651 O O . THR A 1 81 ? 24.101 -4.188 -14.670 1.00 82.88 81 THR A O 1
ATOM 654 N N . ASP A 1 82 ? 24.930 -2.095 -14.675 1.00 85.50 82 ASP A N 1
ATOM 655 C CA . ASP A 1 82 ? 25.452 -2.096 -13.310 1.00 85.50 82 ASP A CA 1
ATOM 656 C C . ASP A 1 82 ? 24.630 -1.125 -12.439 1.00 85.50 82 ASP A C 1
ATOM 658 O O . ASP A 1 82 ? 24.718 0.096 -12.645 1.00 85.50 82 ASP A O 1
ATOM 662 N N . PRO A 1 83 ? 23.830 -1.629 -11.475 1.00 84.25 83 PRO A N 1
ATOM 663 C CA . PRO A 1 83 ? 23.068 -0.804 -10.539 1.00 84.25 83 PRO A CA 1
ATOM 664 C C . PRO A 1 83 ? 23.927 0.176 -9.735 1.00 84.25 83 PRO A C 1
ATOM 666 O O . PRO A 1 83 ? 23.436 1.235 -9.346 1.00 84.25 83 PRO A O 1
ATOM 669 N N . LYS A 1 84 ? 25.223 -0.100 -9.533 1.00 88.25 84 LYS A N 1
ATOM 670 C CA . LYS A 1 84 ? 26.128 0.822 -8.826 1.00 88.25 84 LYS A CA 1
ATOM 671 C C . LYS A 1 84 ? 26.284 2.158 -9.549 1.00 88.25 84 LYS A C 1
ATOM 673 O O . LYS A 1 84 ? 26.567 3.167 -8.907 1.00 88.25 84 LYS A O 1
ATOM 678 N N . MET A 1 85 ? 26.035 2.201 -10.858 1.00 90.38 85 MET A N 1
ATOM 679 C CA . MET A 1 85 ? 26.050 3.449 -11.628 1.00 90.38 85 MET A CA 1
ATOM 680 C C . MET A 1 85 ? 24.928 4.412 -11.226 1.00 90.38 85 MET A C 1
ATOM 682 O O . MET A 1 85 ? 25.046 5.608 -11.481 1.00 90.38 85 MET A O 1
ATOM 686 N N . LEU A 1 86 ? 23.868 3.934 -10.560 1.00 91.50 86 LEU A N 1
ATOM 687 C CA . LEU A 1 86 ? 22.810 4.797 -10.025 1.00 91.50 86 LEU A CA 1
ATOM 688 C C . LEU A 1 86 ? 23.345 5.788 -8.984 1.00 91.50 86 LEU A C 1
ATOM 690 O O . LEU A 1 86 ? 22.833 6.897 -8.899 1.00 91.50 86 LEU A O 1
ATOM 694 N N . LEU A 1 87 ? 24.390 5.413 -8.236 1.00 90.19 87 LEU A N 1
ATOM 695 C CA . LEU A 1 87 ? 25.049 6.281 -7.252 1.00 90.19 87 LEU A CA 1
ATOM 696 C C . LEU A 1 87 ? 25.881 7.397 -7.897 1.00 90.19 87 LEU A C 1
ATOM 698 O O . LEU A 1 87 ? 26.192 8.386 -7.241 1.00 90.19 87 LEU A O 1
ATOM 702 N N . GLN A 1 88 ? 26.278 7.216 -9.158 1.00 91.88 88 GLN A N 1
ATOM 703 C CA . GLN A 1 88 ? 27.145 8.147 -9.882 1.00 91.88 88 GLN A CA 1
ATOM 704 C C . GLN A 1 88 ? 26.352 9.118 -10.762 1.00 91.88 88 GLN A C 1
ATOM 706 O O . GLN A 1 88 ? 26.844 10.194 -11.099 1.00 91.88 88 GLN A O 1
ATOM 711 N N . GLU A 1 89 ? 25.135 8.746 -11.163 1.00 93.31 89 GLU A N 1
ATOM 712 C CA . GLU A 1 89 ? 24.264 9.621 -11.940 1.00 93.31 89 GLU A CA 1
ATOM 713 C C . GLU A 1 89 ? 23.593 10.655 -11.026 1.00 93.31 89 GLU A C 1
ATOM 715 O O . GLU A 1 89 ? 23.147 10.347 -9.924 1.00 93.31 89 GLU A O 1
ATOM 720 N N . LYS A 1 90 ? 23.505 11.905 -11.493 1.00 93.62 90 LYS A N 1
ATOM 721 C CA . LYS A 1 90 ? 22.992 13.022 -10.684 1.00 93.62 90 LYS A CA 1
ATOM 722 C C . LYS A 1 90 ? 21.475 12.958 -10.490 1.00 93.62 90 LYS A C 1
ATOM 724 O O . LYS A 1 90 ? 20.964 13.389 -9.461 1.00 93.62 90 LYS A O 1
ATOM 729 N N . ASP A 1 91 ? 20.757 12.468 -11.496 1.00 95.06 91 ASP A N 1
ATOM 730 C CA . ASP A 1 91 ? 19.300 12.294 -11.469 1.00 95.06 91 ASP A CA 1
ATOM 731 C C . ASP A 1 91 ? 18.936 10.879 -11.941 1.00 95.06 91 ASP A C 1
ATOM 733 O O . ASP A 1 91 ? 18.400 10.715 -13.036 1.00 95.06 91 ASP A O 1
ATOM 737 N N . PRO A 1 92 ? 19.219 9.824 -11.153 1.00 95.88 92 PRO A N 1
ATOM 738 C CA . PRO A 1 92 ? 18.977 8.448 -11.583 1.00 95.88 92 PRO A CA 1
ATOM 739 C C . PRO A 1 92 ? 17.477 8.147 -11.734 1.00 95.88 92 PRO A C 1
ATOM 741 O O . PRO A 1 92 ? 17.085 7.264 -12.502 1.00 95.88 92 PRO A O 1
ATOM 744 N N . VAL A 1 93 ? 16.618 8.898 -11.030 1.00 96.94 93 VAL A N 1
ATOM 745 C CA . VAL A 1 93 ? 15.159 8.791 -11.140 1.00 96.94 93 VAL A CA 1
ATOM 746 C C . VAL A 1 93 ? 14.709 9.251 -12.518 1.00 96.94 93 VAL A C 1
ATOM 748 O O . VAL A 1 93 ? 13.968 8.524 -13.176 1.00 96.94 93 VAL A O 1
ATOM 751 N N . GLY A 1 94 ? 15.190 10.406 -12.974 1.00 95.81 94 GLY A N 1
ATOM 752 C CA . GLY A 1 94 ? 14.865 10.995 -14.261 1.00 95.81 94 GLY A CA 1
ATOM 753 C C . GLY A 1 94 ? 13.561 11.795 -14.225 1.00 95.81 94 GLY A C 1
ATOM 754 O O . GLY A 1 94 ? 12.493 11.279 -13.892 1.00 95.81 94 GLY A O 1
ATOM 755 N N . ARG A 1 95 ? 13.629 13.045 -14.692 1.00 95.00 95 ARG A N 1
ATOM 756 C CA . ARG A 1 95 ? 12.543 14.055 -14.718 1.00 95.00 95 ARG A CA 1
ATOM 757 C C . ARG A 1 95 ? 11.100 13.577 -14.972 1.00 95.00 95 ARG A C 1
ATOM 759 O O . ARG A 1 95 ? 10.175 14.179 -14.435 1.00 95.00 95 ARG A O 1
ATOM 766 N N . TYR A 1 96 ? 10.873 12.591 -15.844 1.00 95.75 96 TYR A N 1
ATOM 767 C CA . TYR A 1 96 ? 9.522 12.150 -16.236 1.00 95.75 96 TYR A CA 1
ATOM 768 C C . TYR A 1 96 ? 9.096 10.805 -15.640 1.00 95.75 96 TYR A C 1
ATOM 770 O O . TYR A 1 96 ? 7.991 10.358 -15.936 1.00 95.75 96 TYR A O 1
ATOM 778 N N . ASN A 1 97 ? 9.938 10.162 -14.831 1.00 97.31 97 ASN A N 1
ATOM 779 C CA . ASN A 1 97 ? 9.729 8.777 -14.420 1.00 97.31 97 ASN A CA 1
ATOM 780 C C . ASN A 1 97 ? 8.452 8.580 -13.602 1.00 97.31 97 ASN A C 1
ATOM 782 O O . ASN A 1 97 ? 7.618 7.772 -13.987 1.00 97.31 97 ASN A O 1
ATOM 786 N N . ASP A 1 98 ? 8.238 9.382 -12.555 1.00 96.31 98 ASP A N 1
ATOM 787 C CA . ASP A 1 98 ? 7.044 9.262 -11.701 1.00 96.31 98 ASP A CA 1
ATOM 788 C C . ASP A 1 98 ? 5.738 9.386 -12.490 1.00 96.31 98 ASP A C 1
ATOM 790 O O . ASP A 1 98 ? 4.830 8.581 -12.317 1.00 96.31 98 ASP A O 1
ATOM 794 N N . ARG A 1 99 ? 5.679 10.321 -13.445 1.00 96.12 99 ARG A N 1
ATOM 795 C CA . ARG A 1 99 ? 4.490 10.492 -14.290 1.00 96.12 99 ARG A CA 1
ATOM 796 C C . ARG A 1 99 ? 4.231 9.280 -15.187 1.00 96.12 99 ARG A C 1
ATOM 798 O O . ARG A 1 99 ? 3.081 8.982 -15.492 1.00 96.12 99 ARG A O 1
ATOM 805 N N . TRP A 1 100 ? 5.284 8.591 -15.631 1.00 97.62 100 TRP A N 1
ATOM 806 C CA . TRP A 1 100 ? 5.134 7.334 -16.367 1.00 97.62 100 TRP A CA 1
ATOM 807 C C . TRP A 1 100 ? 4.736 6.179 -15.462 1.00 97.62 100 TRP A C 1
ATOM 809 O O . TRP A 1 100 ? 3.910 5.379 -15.887 1.00 97.62 100 TRP A O 1
ATOM 819 N N . LEU A 1 101 ? 5.263 6.102 -14.237 1.00 97.81 101 LEU A N 1
ATOM 820 C CA . LEU A 1 101 ? 4.828 5.101 -13.261 1.00 97.81 101 LEU A CA 1
ATOM 821 C C . LEU A 1 101 ? 3.332 5.250 -12.961 1.00 97.81 101 LEU A C 1
ATOM 823 O O . LEU A 1 101 ? 2.607 4.266 -13.033 1.00 97.81 101 LEU A O 1
ATOM 827 N N . GLU A 1 102 ? 2.854 6.474 -12.720 1.00 96.50 102 GLU A N 1
ATOM 828 C CA . GLU A 1 102 ? 1.428 6.768 -12.520 1.00 96.50 102 GLU A CA 1
ATOM 829 C C . GLU A 1 102 ? 0.581 6.411 -13.746 1.00 96.50 102 GLU A C 1
ATOM 831 O O . GLU A 1 102 ? -0.481 5.804 -13.616 1.00 96.50 102 GLU A O 1
ATOM 836 N N . TYR A 1 103 ? 1.039 6.775 -14.947 1.00 96.81 103 TYR A N 1
ATOM 837 C CA . TYR A 1 103 ? 0.329 6.448 -16.181 1.00 96.81 103 TYR A CA 1
ATOM 838 C C . TYR A 1 103 ? 0.236 4.936 -16.391 1.00 96.81 103 TYR A C 1
ATOM 840 O O . TYR A 1 103 ? -0.848 4.427 -16.650 1.00 96.81 103 TYR A O 1
ATOM 848 N N . MET A 1 104 ? 1.345 4.211 -16.240 1.00 97.88 104 MET A N 1
ATOM 849 C CA . MET A 1 104 ? 1.378 2.754 -16.366 1.00 97.88 104 MET A CA 1
ATOM 850 C C . MET A 1 104 ? 0.504 2.073 -15.311 1.00 97.88 104 MET A C 1
ATOM 852 O O . MET A 1 104 ? -0.267 1.181 -15.650 1.00 97.88 104 MET A O 1
ATOM 856 N N . ALA A 1 105 ? 0.561 2.536 -14.059 1.00 96.62 105 ALA A N 1
ATOM 857 C CA . ALA A 1 105 ? -0.250 2.011 -12.964 1.00 96.62 105 ALA A CA 1
ATOM 858 C C . ALA A 1 105 ? -1.754 2.144 -13.239 1.00 96.62 105 ALA A C 1
ATOM 860 O O . ALA A 1 105 ? -2.501 1.210 -12.984 1.00 96.62 105 ALA A O 1
ATOM 861 N N . LYS A 1 106 ? -2.197 3.263 -13.830 1.00 95.31 106 LYS A N 1
ATOM 862 C CA . LYS A 1 106 ? -3.600 3.459 -14.246 1.00 95.31 106 LYS A CA 1
ATOM 863 C C . LYS A 1 106 ? -4.051 2.535 -15.383 1.00 95.31 106 LYS A C 1
ATOM 865 O O . LYS A 1 106 ? -5.248 2.392 -15.594 1.00 95.31 106 LYS A O 1
ATOM 870 N N . HIS A 1 107 ? -3.115 1.953 -16.130 1.00 95.25 107 HIS A N 1
ATOM 871 C CA . HIS A 1 107 ? -3.382 1.068 -17.270 1.00 95.25 107 HIS A CA 1
ATOM 872 C C . HIS A 1 107 ? -2.976 -0.386 -16.984 1.00 95.25 107 HIS A C 1
ATOM 874 O O . HIS A 1 107 ? -2.745 -1.156 -17.922 1.00 95.25 107 HIS A O 1
ATOM 880 N N . ALA A 1 108 ? -2.823 -0.753 -15.713 1.00 96.62 108 ALA A N 1
ATOM 881 C CA . ALA A 1 108 ? -2.533 -2.113 -15.290 1.00 96.62 108 ALA A CA 1
ATOM 882 C C . ALA A 1 108 ? -3.578 -2.569 -14.272 1.00 96.62 108 ALA A C 1
ATOM 884 O O . ALA A 1 108 ? -4.017 -1.790 -13.432 1.00 96.62 108 ALA A O 1
ATOM 885 N N . ASP A 1 109 ? -3.931 -3.846 -14.330 1.00 97.19 109 ASP A N 1
ATOM 886 C CA . ASP A 1 109 ? -4.890 -4.475 -13.421 1.00 97.19 109 ASP A CA 1
ATOM 887 C C . ASP A 1 109 ? -4.188 -5.066 -12.184 1.00 97.19 109 ASP A C 1
ATOM 889 O O . ASP A 1 109 ? -4.823 -5.393 -11.186 1.00 97.19 109 ASP A O 1
ATOM 893 N N . LEU A 1 110 ? -2.859 -5.204 -12.246 1.00 97.38 110 LEU A N 1
ATOM 894 C CA . LEU A 1 110 ? -2.007 -5.674 -11.158 1.00 97.38 110 LEU A CA 1
ATOM 895 C C . LEU A 1 110 ? -0.662 -4.945 -11.188 1.00 97.38 110 LEU A C 1
ATOM 897 O O . LEU A 1 110 ? -0.027 -4.861 -12.240 1.00 97.38 110 LEU A O 1
ATOM 901 N N . ILE A 1 111 ? -0.191 -4.478 -10.029 1.00 98.12 111 ILE A N 1
ATOM 902 C CA . ILE A 1 111 ? 1.125 -3.847 -9.878 1.00 98.12 111 ILE A CA 1
ATOM 903 C C . ILE A 1 111 ? 2.002 -4.731 -8.989 1.00 98.12 111 ILE A C 1
ATOM 905 O O . ILE A 1 111 ? 1.709 -4.922 -7.811 1.00 98.12 111 ILE A O 1
ATOM 909 N N . VAL A 1 112 ? 3.091 -5.259 -9.546 1.00 98.31 112 VAL A N 1
ATOM 910 C CA . VAL A 1 112 ? 4.028 -6.157 -8.865 1.00 98.31 112 VAL A CA 1
ATOM 911 C C . VAL A 1 112 ? 5.368 -5.464 -8.643 1.00 98.31 112 VAL A C 1
ATOM 913 O O . VAL A 1 112 ? 6.096 -5.137 -9.577 1.00 98.31 112 VAL A O 1
ATOM 916 N N . ALA A 1 113 ? 5.722 -5.288 -7.382 1.00 97.62 113 ALA A N 1
ATOM 917 C CA . ALA A 1 113 ? 7.015 -4.833 -6.922 1.00 97.62 113 ALA A CA 1
ATOM 918 C C . ALA A 1 113 ? 8.092 -5.920 -7.095 1.00 97.62 113 ALA A C 1
ATOM 920 O O . ALA A 1 113 ? 7.873 -7.087 -6.756 1.00 97.62 113 ALA A O 1
ATOM 921 N N . ALA A 1 114 ? 9.256 -5.538 -7.626 1.00 96.94 114 ALA A N 1
ATOM 922 C CA . ALA A 1 114 ? 10.277 -6.471 -8.114 1.00 96.94 114 ALA A CA 1
ATOM 923 C C . ALA A 1 114 ? 11.713 -5.888 -8.101 1.00 96.94 114 ALA A C 1
ATOM 925 O O . ALA A 1 114 ? 12.575 -6.327 -8.866 1.00 96.94 114 ALA A O 1
ATOM 926 N N . TRP A 1 115 ? 11.987 -4.870 -7.279 1.00 95.44 115 TRP A N 1
ATOM 927 C CA . TRP A 1 115 ? 13.211 -4.058 -7.372 1.00 95.44 115 TRP A CA 1
ATOM 928 C C . TRP A 1 115 ? 14.418 -4.544 -6.549 1.00 95.44 115 TRP A C 1
ATOM 930 O O . TRP A 1 115 ? 15.513 -4.020 -6.724 1.00 95.44 115 TRP A O 1
ATOM 940 N N . GLY A 1 116 ? 14.283 -5.559 -5.697 1.00 93.50 116 GLY A N 1
ATOM 941 C CA . GLY A 1 116 ? 15.399 -6.095 -4.909 1.00 93.50 116 GLY A CA 1
ATOM 942 C C . GLY A 1 116 ? 15.897 -5.159 -3.797 1.00 93.50 116 GLY A C 1
ATOM 943 O O . GLY A 1 116 ? 15.253 -4.173 -3.454 1.00 93.50 116 GLY A O 1
ATOM 944 N N . ASN A 1 117 ? 17.051 -5.484 -3.202 1.00 88.31 117 ASN A N 1
ATOM 945 C CA . ASN A 1 117 ? 17.581 -4.777 -2.022 1.00 88.31 117 ASN A CA 1
ATOM 946 C C . ASN A 1 117 ? 17.897 -3.297 -2.286 1.00 88.31 117 ASN A C 1
ATOM 948 O O . ASN A 1 117 ? 17.708 -2.460 -1.408 1.00 88.31 117 ASN A O 1
ATOM 952 N N . ASP A 1 118 ? 18.352 -2.968 -3.494 1.00 90.50 118 ASP A N 1
ATOM 953 C CA . ASP A 1 118 ? 18.845 -1.627 -3.823 1.00 90.50 118 ASP A CA 1
ATOM 954 C C . ASP A 1 118 ? 17.721 -0.599 -4.035 1.00 90.50 118 ASP A C 1
ATOM 956 O O . ASP A 1 118 ? 17.987 0.582 -4.258 1.00 90.50 118 ASP A O 1
ATOM 960 N N . GLY A 1 119 ? 16.449 -1.005 -3.935 1.00 89.94 119 GLY A N 1
ATOM 961 C CA . GLY A 1 119 ? 15.322 -0.075 -4.036 1.00 89.94 119 GLY A CA 1
ATOM 962 C C . GLY A 1 119 ? 15.307 0.996 -2.944 1.00 89.94 119 GLY A C 1
ATOM 963 O O . GLY A 1 119 ? 14.803 2.093 -3.183 1.00 89.94 119 GLY A O 1
ATOM 964 N N . ALA A 1 120 ? 15.893 0.709 -1.777 1.00 87.31 120 ALA A N 1
ATOM 965 C CA . ALA A 1 120 ? 15.989 1.647 -0.657 1.00 87.31 120 ALA A CA 1
ATOM 966 C C . ALA A 1 120 ? 16.914 2.845 -0.938 1.00 87.31 120 ALA A C 1
ATOM 968 O O . ALA A 1 120 ? 16.885 3.836 -0.202 1.00 87.31 120 ALA A O 1
ATOM 969 N N . LEU A 1 121 ? 17.713 2.790 -2.010 1.00 88.56 121 LEU A N 1
ATOM 970 C CA . LEU A 1 121 ? 18.580 3.884 -2.426 1.00 88.56 121 LEU A CA 1
ATOM 971 C C . LEU A 1 121 ? 17.794 5.206 -2.501 1.00 88.56 121 LEU A C 1
ATOM 973 O O . LEU A 1 121 ? 16.723 5.275 -3.100 1.00 88.56 121 LEU A O 1
ATOM 977 N N . MET A 1 122 ? 18.315 6.264 -1.871 1.00 86.25 122 MET A N 1
ATOM 978 C CA . MET A 1 122 ? 17.686 7.597 -1.822 1.00 86.25 122 MET A CA 1
ATOM 979 C C . MET A 1 122 ? 16.242 7.600 -1.264 1.00 86.25 122 MET A C 1
ATOM 981 O O . MET A 1 122 ? 15.459 8.492 -1.591 1.00 86.25 122 MET A O 1
ATOM 985 N N . GLY A 1 123 ? 15.858 6.595 -0.462 1.00 86.50 123 GLY A N 1
ATOM 986 C CA . GLY A 1 123 ? 14.490 6.438 0.053 1.00 86.50 123 GLY A CA 1
ATOM 987 C C . GLY A 1 123 ? 13.455 6.157 -1.042 1.00 86.50 123 GLY A C 1
ATOM 988 O O . GLY A 1 123 ? 12.267 6.462 -0.885 1.00 86.50 123 GLY A O 1
ATOM 989 N N . ARG A 1 124 ? 13.898 5.640 -2.197 1.00 93.50 124 ARG A N 1
ATOM 990 C CA . ARG A 1 124 ? 13.062 5.541 -3.393 1.00 93.50 124 ARG A CA 1
ATOM 991 C C . ARG A 1 124 ? 11.968 4.487 -3.261 1.00 93.50 124 ARG A C 1
ATOM 993 O O . ARG A 1 124 ? 10.835 4.784 -3.645 1.00 93.50 124 ARG A O 1
ATOM 1000 N N . SER A 1 125 ? 12.272 3.312 -2.709 1.00 93.50 125 SER A N 1
ATOM 1001 C CA . SER A 1 125 ? 11.287 2.250 -2.466 1.00 93.50 125 SER A CA 1
ATOM 1002 C C . SER A 1 125 ? 10.140 2.747 -1.589 1.00 93.50 125 SER A C 1
ATOM 1004 O O . SER A 1 125 ? 8.989 2.588 -1.977 1.00 93.50 125 SER A O 1
ATOM 1006 N N . GLU A 1 126 ? 10.420 3.452 -0.491 1.00 87.69 126 GLU A N 1
ATOM 1007 C CA . GLU A 1 126 ? 9.390 4.016 0.397 1.00 87.69 126 GLU A CA 1
ATOM 1008 C C . GLU A 1 126 ? 8.485 5.034 -0.301 1.00 87.69 126 GLU A C 1
ATOM 1010 O O . GLU A 1 126 ? 7.262 5.017 -0.151 1.00 87.69 126 GLU A O 1
ATOM 1015 N N . ARG A 1 127 ? 9.054 5.908 -1.138 1.00 87.31 127 ARG A N 1
ATOM 1016 C CA . ARG A 1 127 ? 8.250 6.838 -1.944 1.00 87.31 127 ARG A CA 1
ATOM 1017 C C . ARG A 1 127 ? 7.350 6.103 -2.939 1.00 87.31 127 ARG A C 1
ATOM 1019 O O . ARG A 1 127 ? 6.198 6.492 -3.098 1.00 87.31 127 ARG A O 1
ATOM 1026 N N . VAL A 1 128 ? 7.851 5.058 -3.594 1.00 92.31 128 VAL A N 1
ATOM 1027 C CA . VAL A 1 128 ? 7.050 4.242 -4.520 1.00 92.31 128 VAL A CA 1
ATOM 1028 C C . VAL A 1 128 ? 5.959 3.475 -3.766 1.00 92.31 128 VAL A C 1
ATOM 1030 O O . VAL A 1 128 ? 4.815 3.507 -4.205 1.00 92.31 128 VAL A O 1
ATOM 1033 N N . LYS A 1 129 ? 6.266 2.876 -2.609 1.00 89.38 129 LYS A N 1
ATOM 1034 C CA . LYS A 1 129 ? 5.284 2.192 -1.749 1.00 89.38 129 LYS A CA 1
ATOM 1035 C C . LYS A 1 129 ? 4.140 3.124 -1.334 1.00 89.38 129 LYS A C 1
ATOM 1037 O O . LYS A 1 129 ? 2.983 2.737 -1.434 1.00 89.38 129 LYS A O 1
ATOM 1042 N N . ARG A 1 130 ? 4.440 4.372 -0.953 1.00 84.50 130 ARG A N 1
ATOM 1043 C CA . ARG A 1 130 ? 3.409 5.380 -0.625 1.00 84.50 130 ARG A CA 1
ATOM 1044 C C . ARG A 1 130 ? 2.544 5.780 -1.820 1.00 84.50 130 ARG A C 1
ATOM 1046 O O . ARG A 1 130 ? 1.348 5.987 -1.662 1.00 84.50 130 ARG A O 1
ATOM 1053 N N . ASN A 1 131 ? 3.138 5.894 -3.007 1.00 84.25 131 ASN A N 1
ATOM 1054 C CA . ASN A 1 131 ? 2.410 6.305 -4.210 1.00 84.25 131 ASN A CA 1
ATOM 1055 C C . ASN A 1 131 ? 1.525 5.188 -4.789 1.00 84.25 131 ASN A C 1
ATOM 1057 O O . ASN A 1 131 ? 0.571 5.481 -5.508 1.00 84.25 131 ASN A O 1
ATOM 1061 N N . PHE A 1 132 ? 1.840 3.924 -4.499 1.00 88.56 132 PHE A N 1
ATOM 1062 C CA . PHE A 1 132 ? 1.117 2.754 -4.994 1.00 88.56 132 PHE A CA 1
ATOM 1063 C C . PHE A 1 132 ? 0.738 1.842 -3.813 1.00 88.56 132 PHE A C 1
ATOM 1065 O O . PHE A 1 132 ? 1.448 0.879 -3.538 1.00 88.56 132 PHE A O 1
ATOM 1072 N N . PRO A 1 133 ? -0.366 2.125 -3.095 1.00 77.00 133 PRO A N 1
ATOM 1073 C CA . PRO A 1 133 ? -0.728 1.378 -1.886 1.00 77.00 133 PRO A CA 1
ATOM 1074 C C . PRO A 1 133 ? -1.132 -0.083 -2.158 1.00 77.00 133 PRO A C 1
ATOM 1076 O O . PRO A 1 133 ? -0.933 -0.934 -1.301 1.00 77.00 133 PRO A O 1
ATOM 1079 N N . GLU A 1 134 ? -1.620 -0.391 -3.366 1.00 85.25 134 GLU A N 1
ATOM 1080 C CA . GLU A 1 134 ? -2.049 -1.739 -3.791 1.00 85.25 134 GLU A CA 1
ATOM 1081 C C . GLU A 1 134 ? -0.916 -2.555 -4.439 1.00 85.25 134 GLU A C 1
ATOM 1083 O O . GLU A 1 134 ? -1.095 -3.233 -5.460 1.00 85.25 134 GLU A O 1
ATOM 1088 N N . LEU A 1 135 ? 0.299 -2.447 -3.902 1.00 92.31 135 LEU A N 1
ATOM 1089 C CA . LEU A 1 135 ? 1.432 -3.195 -4.435 1.00 92.31 135 LEU A CA 1
ATOM 1090 C C . LEU A 1 135 ? 1.333 -4.666 -4.070 1.00 92.31 135 LEU A C 1
ATOM 1092 O O . LEU A 1 135 ? 1.063 -5.038 -2.934 1.00 92.31 135 LEU A O 1
ATOM 1096 N N . HIS A 1 136 ? 1.648 -5.516 -5.033 1.00 96.75 136 HIS A N 1
ATOM 1097 C CA . HIS A 1 136 ? 1.874 -6.932 -4.813 1.00 96.75 136 HIS A CA 1
ATOM 1098 C C . HIS A 1 136 ? 3.363 -7.238 -4.904 1.00 96.75 136 HIS A C 1
ATOM 1100 O O . HIS A 1 136 ? 4.128 -6.498 -5.515 1.00 96.75 136 HIS A O 1
ATOM 1106 N N . CYS A 1 137 ? 3.801 -8.353 -4.340 1.00 97.06 137 CYS A N 1
ATOM 1107 C CA . CYS A 1 137 ? 5.128 -8.895 -4.605 1.00 97.06 137 CYS A CA 1
ATOM 1108 C C . CYS A 1 137 ? 5.059 -10.417 -4.705 1.00 97.06 137 CYS A C 1
ATOM 1110 O O . CYS A 1 137 ? 4.072 -11.041 -4.320 1.00 97.06 137 CYS A O 1
ATOM 1112 N N . LEU A 1 138 ? 6.116 -11.020 -5.243 1.00 96.00 138 LEU A N 1
ATOM 1113 C CA . LEU A 1 138 ? 6.237 -12.479 -5.302 1.00 96.00 138 LEU A CA 1
ATOM 1114 C C . LEU A 1 138 ? 6.902 -13.052 -4.056 1.00 96.00 138 LEU A C 1
ATOM 1116 O O . LEU A 1 138 ? 6.657 -14.193 -3.672 1.00 96.00 138 LEU A O 1
ATOM 1120 N N . LYS A 1 139 ? 7.785 -12.269 -3.441 1.00 95.06 139 LYS A N 1
ATOM 1121 C CA . LYS A 1 139 ? 8.543 -12.630 -2.252 1.00 95.06 139 LYS A CA 1
ATOM 1122 C C . LYS A 1 139 ? 9.144 -11.361 -1.660 1.00 95.06 139 LYS A C 1
ATOM 1124 O O . LYS A 1 139 ? 9.640 -10.530 -2.414 1.00 95.06 139 LYS A O 1
ATOM 1129 N N . LEU A 1 140 ? 9.174 -11.259 -0.337 1.00 92.31 140 LEU A N 1
ATOM 1130 C CA . LEU A 1 140 ? 10.025 -10.303 0.365 1.00 92.31 140 LEU A CA 1
ATOM 1131 C C . LEU A 1 140 ? 11.376 -10.958 0.676 1.00 92.31 140 LEU A C 1
ATOM 1133 O O . LEU A 1 140 ? 11.452 -12.148 0.999 1.00 92.31 140 LEU A O 1
ATOM 1137 N N . ASN A 1 141 ? 12.453 -10.199 0.527 1.00 88.56 141 ASN A N 1
ATOM 1138 C CA . ASN A 1 141 ? 13.781 -10.600 0.982 1.00 88.56 141 ASN A CA 1
ATOM 1139 C C . ASN A 1 141 ? 13.946 -10.327 2.493 1.00 88.56 141 ASN A C 1
ATOM 1141 O O . ASN A 1 141 ? 13.029 -9.857 3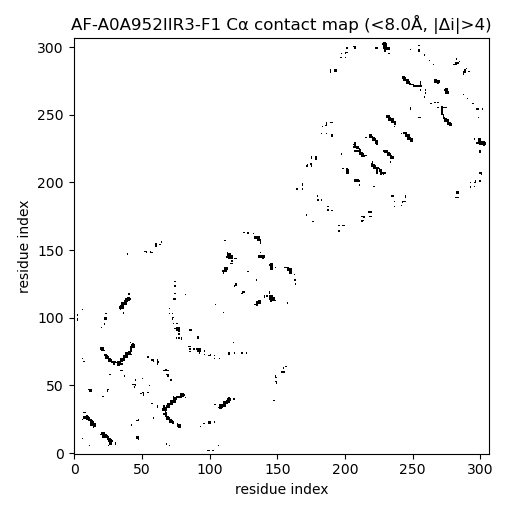.162 1.00 88.56 141 ASN A O 1
ATOM 1145 N N . GLN A 1 142 ? 15.129 -10.627 3.036 1.00 81.81 142 GLN A N 1
ATOM 1146 C CA . GLN A 1 142 ? 15.420 -10.424 4.460 1.00 81.81 142 GLN A CA 1
ATOM 1147 C C . GLN A 1 142 ? 15.403 -8.947 4.885 1.00 81.81 142 GLN A C 1
ATOM 1149 O O . GLN A 1 142 ? 15.140 -8.675 6.050 1.00 81.81 142 GLN A O 1
ATOM 1154 N N . SER A 1 143 ? 15.650 -8.002 3.969 1.00 82.56 143 SER A N 1
ATOM 1155 C CA . SER A 1 143 ? 15.566 -6.567 4.265 1.00 82.56 143 SER A CA 1
ATOM 1156 C C . SER A 1 143 ? 14.141 -6.009 4.177 1.00 82.56 143 SER A C 1
ATOM 1158 O O . SER A 1 143 ? 13.949 -4.813 4.370 1.00 82.56 143 SER A O 1
ATOM 1160 N N . GLY A 1 144 ? 13.138 -6.846 3.885 1.00 86.19 144 GLY A N 1
ATOM 1161 C CA . GLY A 1 144 ? 11.745 -6.420 3.724 1.00 86.19 144 GLY A CA 1
ATOM 1162 C C . GLY A 1 144 ? 11.438 -5.772 2.369 1.00 86.19 144 GLY A C 1
ATOM 1163 O O . GLY A 1 144 ? 10.329 -5.284 2.159 1.00 86.19 144 GLY A O 1
ATOM 1164 N N . GLU A 1 145 ? 12.384 -5.784 1.431 1.00 91.31 145 GLU A N 1
ATOM 1165 C CA . GLU A 1 145 ? 12.181 -5.313 0.062 1.00 91.31 145 GLU A CA 1
ATOM 1166 C C . GLU A 1 145 ? 11.660 -6.455 -0.845 1.00 91.31 145 GLU A C 1
ATOM 1168 O O . GLU A 1 145 ? 11.909 -7.641 -0.598 1.00 91.31 145 GLU A O 1
ATOM 1173 N N . PRO A 1 146 ? 10.911 -6.146 -1.914 1.00 95.81 146 PRO A N 1
ATOM 1174 C CA . PRO A 1 146 ? 10.417 -7.134 -2.862 1.00 95.81 146 PRO A CA 1
ATOM 1175 C C . PRO A 1 146 ? 11.572 -7.737 -3.663 1.00 95.81 146 PRO A C 1
ATOM 1177 O O . PRO A 1 146 ? 12.342 -7.041 -4.326 1.00 95.81 146 PRO A O 1
ATOM 1180 N N . ALA A 1 147 ? 11.688 -9.059 -3.623 1.00 95.44 147 ALA A N 1
ATOM 1181 C CA . ALA A 1 147 ? 12.756 -9.791 -4.277 1.00 95.44 147 ALA A CA 1
ATOM 1182 C C . ALA A 1 147 ? 12.691 -9.655 -5.807 1.00 95.44 147 ALA A C 1
ATOM 1184 O O . ALA A 1 147 ? 11.621 -9.672 -6.417 1.00 95.44 147 ALA A O 1
ATOM 1185 N N . HIS A 1 148 ? 13.865 -9.589 -6.435 1.00 93.94 148 HIS A N 1
ATOM 1186 C CA . HIS A 1 148 ? 13.977 -9.547 -7.887 1.00 93.94 148 HIS A CA 1
ATOM 1187 C C . HIS A 1 148 ? 13.490 -10.872 -8.520 1.00 93.94 148 HIS A C 1
ATOM 1189 O O . HIS A 1 148 ? 13.858 -11.950 -8.042 1.00 93.94 148 HIS A O 1
ATOM 1195 N N . PRO A 1 149 ? 12.705 -10.841 -9.615 1.00 94.19 149 PRO A N 1
ATOM 1196 C CA . PRO A 1 149 ? 11.960 -12.005 -10.101 1.00 94.19 149 PRO A CA 1
ATOM 1197 C C . PRO A 1 149 ? 12.829 -13.080 -10.758 1.00 94.19 149 PRO A C 1
ATOM 1199 O O . PRO A 1 149 ? 12.425 -14.244 -10.795 1.00 94.19 149 PRO A O 1
ATOM 1202 N N . LEU A 1 150 ? 14.005 -12.708 -11.280 1.00 91.56 150 LEU A N 1
ATOM 1203 C CA . LEU A 1 150 ? 14.857 -13.565 -12.120 1.00 91.56 150 LEU A CA 1
ATOM 1204 C C . LEU A 1 150 ? 15.111 -14.959 -11.526 1.00 91.56 150 LEU A C 1
ATOM 1206 O O . LEU A 1 150 ? 15.002 -15.957 -12.239 1.00 91.56 150 LEU A O 1
ATOM 1210 N N . TYR A 1 151 ? 15.380 -15.027 -10.221 1.00 91.56 151 TYR A N 1
ATOM 1211 C CA . TYR A 1 151 ? 15.783 -16.257 -9.532 1.00 91.56 151 TYR A CA 1
ATOM 1212 C C . TYR A 1 151 ? 14.687 -16.879 -8.658 1.00 91.56 151 TYR A C 1
ATOM 1214 O O . TYR A 1 151 ? 14.952 -17.805 -7.896 1.00 91.56 151 TYR A O 1
ATOM 1222 N N . LEU A 1 152 ? 13.448 -16.391 -8.743 1.00 95.12 152 LEU A N 1
ATOM 1223 C CA . LEU A 1 152 ? 12.346 -16.947 -7.958 1.00 95.12 152 LEU A CA 1
ATOM 1224 C C . LEU A 1 152 ? 11.811 -18.262 -8.570 1.00 95.12 152 LEU A C 1
ATOM 1226 O O . LEU A 1 152 ? 12.069 -18.556 -9.742 1.00 95.12 152 LEU A O 1
ATOM 1230 N N . PRO A 1 153 ? 11.042 -19.079 -7.827 1.00 95.94 153 PRO A N 1
ATOM 1231 C CA . PRO A 1 153 ? 10.286 -20.199 -8.394 1.00 95.94 153 PRO A CA 1
ATOM 1232 C C . PRO A 1 153 ? 9.263 -19.744 -9.446 1.00 95.94 153 PRO A C 1
ATOM 1234 O O . PRO A 1 153 ? 8.672 -18.674 -9.330 1.00 95.94 153 PRO A O 1
ATOM 1237 N N . LYS A 1 154 ? 9.077 -20.534 -10.512 1.00 94.38 154 LYS A N 1
ATOM 1238 C CA . LYS A 1 154 ? 8.219 -20.175 -11.668 1.00 94.38 154 LYS A CA 1
ATOM 1239 C C . LYS A 1 154 ? 6.726 -20.190 -11.357 1.00 94.38 154 LYS A C 1
ATOM 1241 O O . LYS A 1 154 ? 5.969 -19.553 -12.068 1.00 94.38 154 LYS A O 1
ATOM 1246 N N . THR A 1 155 ? 6.332 -20.889 -10.302 1.00 93.50 155 THR A N 1
ATOM 1247 C CA . THR A 1 155 ? 4.938 -21.127 -9.918 1.00 93.50 155 THR A CA 1
ATOM 1248 C C . THR A 1 155 ? 4.398 -20.118 -8.908 1.00 93.50 155 THR A C 1
ATOM 1250 O O . THR A 1 155 ? 3.264 -20.264 -8.461 1.00 93.50 155 THR A O 1
ATOM 1253 N N . LEU A 1 156 ? 5.196 -19.119 -8.512 1.00 94.69 156 LEU A N 1
ATOM 1254 C CA . LEU A 1 156 ? 4.749 -18.128 -7.538 1.00 94.69 156 LEU A CA 1
ATOM 1255 C C . LEU A 1 156 ? 3.552 -17.331 -8.058 1.00 94.69 156 LEU A C 1
ATOM 1257 O O . LEU A 1 156 ? 3.505 -16.928 -9.222 1.00 94.69 156 LEU A O 1
ATOM 1261 N N . GLN A 1 157 ? 2.628 -17.076 -7.139 1.00 94.38 157 GLN A N 1
ATOM 1262 C CA . GLN A 1 157 ? 1.517 -16.154 -7.309 1.00 94.38 157 GLN A CA 1
ATOM 1263 C C . GLN A 1 157 ? 1.841 -14.849 -6.569 1.00 94.38 157 GLN A C 1
ATOM 1265 O O . GLN A 1 157 ? 2.485 -14.893 -5.513 1.00 94.38 157 GLN A O 1
ATOM 1270 N N . PRO A 1 158 ? 1.440 -13.691 -7.111 1.00 96.25 158 PRO A N 1
ATOM 1271 C CA . PRO A 1 158 ? 1.602 -12.416 -6.433 1.00 96.25 158 PRO A CA 1
ATOM 1272 C C . PRO A 1 158 ? 0.704 -12.376 -5.193 1.00 96.25 158 PRO A C 1
ATOM 1274 O O . PRO A 1 158 ? -0.441 -12.819 -5.230 1.00 96.25 158 PRO A O 1
ATOM 1277 N N . TYR A 1 159 ? 1.211 -11.816 -4.099 1.00 88.00 159 TYR A N 1
ATOM 1278 C CA . TYR A 1 159 ? 0.409 -11.499 -2.919 1.00 88.00 159 TYR A CA 1
ATOM 1279 C C . TYR A 1 159 ? 0.554 -10.024 -2.573 1.00 88.00 159 TYR A C 1
ATOM 1281 O O . TYR A 1 159 ? 1.591 -9.410 -2.838 1.00 88.00 159 TYR A O 1
ATOM 1289 N N . HIS A 1 160 ? -0.497 -9.462 -1.984 1.00 88.38 160 HIS A N 1
ATOM 1290 C CA . HIS A 1 160 ? -0.520 -8.069 -1.563 1.00 88.38 160 HIS A CA 1
ATOM 1291 C C . HIS A 1 160 ? 0.616 -7.795 -0.565 1.00 88.38 160 HIS A C 1
ATOM 1293 O O . HIS A 1 160 ? 0.723 -8.457 0.472 1.00 88.38 160 HIS A O 1
ATOM 1299 N N . MET A 1 161 ? 1.475 -6.823 -0.870 1.00 84.06 161 MET A N 1
ATOM 1300 C CA . MET A 1 161 ? 2.466 -6.321 0.074 1.00 84.06 161 MET A CA 1
ATOM 1301 C C . MET A 1 161 ? 1.712 -5.654 1.212 1.00 84.06 161 MET A C 1
ATOM 1303 O O . MET A 1 161 ? 0.866 -4.797 0.982 1.00 84.06 161 MET A O 1
ATOM 1307 N N . LYS A 1 162 ? 2.003 -6.023 2.459 1.00 67.25 162 LYS A N 1
ATOM 1308 C CA . LYS A 1 162 ? 1.512 -5.217 3.576 1.00 67.25 162 LYS A CA 1
ATOM 1309 C C . LYS A 1 162 ? 2.030 -3.785 3.369 1.00 67.25 162 LYS A C 1
ATOM 1311 O O . LYS A 1 162 ? 3.222 -3.654 3.065 1.00 67.25 162 LYS A O 1
ATOM 1316 N N . PRO A 1 163 ? 1.184 -2.743 3.475 1.00 55.56 163 PRO A N 1
ATOM 1317 C CA . PRO A 1 163 ? 1.685 -1.376 3.441 1.00 55.56 163 PRO A CA 1
ATOM 1318 C C . PRO A 1 163 ? 2.799 -1.256 4.490 1.00 55.56 163 PRO A C 1
ATOM 1320 O O . PRO A 1 163 ? 2.695 -1.909 5.537 1.00 55.56 163 PRO A O 1
ATOM 1323 N N . PRO A 1 164 ? 3.888 -0.511 4.218 1.00 47.88 164 PRO A N 1
ATOM 1324 C CA . PRO A 1 164 ? 4.882 -0.262 5.249 1.00 47.88 164 PRO A CA 1
ATOM 1325 C C . PRO A 1 164 ? 4.141 0.317 6.455 1.00 47.88 164 PRO A C 1
ATOM 1327 O O . PRO A 1 164 ? 3.478 1.346 6.337 1.00 47.88 164 PRO A O 1
ATOM 1330 N N . SER A 1 165 ? 4.183 -0.385 7.590 1.00 50.66 165 SER A N 1
ATOM 1331 C CA . SER A 1 165 ? 3.784 0.209 8.860 1.00 50.66 165 SER A CA 1
ATOM 1332 C C . SER A 1 165 ? 4.644 1.452 9.020 1.00 50.66 165 SER A C 1
ATOM 1334 O O . SER A 1 165 ? 5.871 1.326 8.967 1.00 50.66 165 SER A O 1
ATOM 1336 N N . ASP A 1 166 ? 4.027 2.628 9.144 1.00 55.00 166 ASP A N 1
ATOM 1337 C CA . ASP A 1 166 ? 4.771 3.844 9.458 1.00 55.00 166 ASP A CA 1
ATOM 1338 C C . ASP A 1 166 ? 5.662 3.523 10.674 1.00 55.00 166 ASP A C 1
ATOM 1340 O O . ASP A 1 166 ? 5.132 3.056 11.683 1.00 55.00 166 ASP A O 1
ATOM 1344 N N . PRO A 1 167 ? 7.000 3.667 10.584 1.00 53.50 167 PRO A N 1
ATOM 1345 C CA . PRO A 1 167 ? 7.912 3.271 11.659 1.00 53.50 167 PRO A CA 1
ATOM 1346 C C . PRO A 1 167 ? 7.656 4.032 12.965 1.00 53.50 167 PRO A C 1
ATOM 1348 O O . PRO A 1 167 ? 8.180 3.648 14.009 1.00 53.50 167 PRO A O 1
ATOM 1351 N N . SER A 1 168 ? 6.873 5.111 12.907 1.00 66.12 168 SER A N 1
ATOM 1352 C CA . SER A 1 168 ? 6.415 5.866 14.064 1.00 66.12 168 SER A CA 1
ATOM 1353 C C . SER A 1 168 ? 5.212 5.217 14.777 1.00 66.12 168 SER A C 1
ATOM 1355 O O . SER A 1 168 ? 5.030 5.432 15.975 1.00 66.12 168 SER A O 1
ATOM 1357 N N . ILE A 1 169 ? 4.448 4.351 14.098 1.00 79.31 169 ILE A N 1
ATOM 1358 C CA . ILE A 1 169 ? 3.384 3.549 14.709 1.00 79.31 169 ILE A CA 1
ATOM 1359 C C . ILE A 1 169 ? 4.028 2.374 15.461 1.00 79.31 169 ILE A C 1
ATOM 1361 O O . ILE A 1 169 ? 4.754 1.576 14.858 1.00 79.31 169 ILE A O 1
ATOM 1365 N N . PRO A 1 170 ? 3.745 2.198 16.764 1.00 84.38 170 PRO A N 1
ATOM 1366 C CA . PRO A 1 170 ? 4.321 1.103 17.530 1.00 84.38 170 PRO A CA 1
ATOM 1367 C C . PRO A 1 170 ? 3.859 -0.264 16.990 1.00 84.38 170 PRO A C 1
ATOM 1369 O O . PRO A 1 170 ? 2.741 -0.379 16.461 1.00 84.38 170 PRO A O 1
ATOM 1372 N N . PRO A 1 171 ? 4.670 -1.330 17.157 1.00 84.81 171 PRO A N 1
ATOM 1373 C CA . PRO A 1 171 ? 4.249 -2.698 16.868 1.00 84.81 171 PRO A CA 1
ATOM 1374 C C . PRO A 1 171 ? 2.930 -3.047 17.566 1.00 84.81 171 PRO A C 1
ATOM 1376 O O . PRO A 1 171 ? 2.631 -2.510 18.631 1.00 84.81 171 PRO A O 1
ATOM 1379 N N . ILE A 1 172 ? 2.148 -3.953 16.971 1.00 87.62 172 ILE A N 1
ATOM 1380 C CA . ILE A 1 172 ? 0.887 -4.415 17.569 1.00 87.62 172 ILE A CA 1
ATOM 1381 C C . ILE A 1 172 ? 1.182 -5.042 18.933 1.00 87.62 172 ILE A C 1
ATOM 1383 O O . ILE A 1 172 ? 2.018 -5.945 19.022 1.00 87.62 172 ILE A O 1
ATOM 1387 N N . ALA A 1 173 ? 0.494 -4.577 19.979 1.00 89.00 173 ALA A N 1
ATOM 1388 C CA . ALA A 1 173 ? 0.618 -5.142 21.318 1.00 89.00 173 ALA A CA 1
ATOM 1389 C C . ALA A 1 173 ? 0.360 -6.659 21.286 1.00 89.00 173 ALA A C 1
ATOM 1391 O O . ALA A 1 173 ? -0.554 -7.118 20.602 1.00 89.00 173 ALA A O 1
ATOM 1392 N N . GLY A 1 174 ? 1.156 -7.449 22.018 1.00 88.31 174 GLY A N 1
ATOM 1393 C CA . GLY A 1 174 ? 1.162 -8.916 21.891 1.00 88.31 174 GLY A CA 1
ATOM 1394 C C . GLY A 1 174 ? -0.220 -9.565 22.039 1.00 88.31 174 GLY A C 1
ATOM 1395 O O . GLY A 1 174 ? -0.625 -10.353 21.190 1.00 88.31 174 GLY A O 1
ATOM 1396 N N . ASN A 1 175 ? -0.996 -9.147 23.042 1.00 93.06 175 ASN A N 1
ATOM 1397 C CA . ASN A 1 175 ? -2.366 -9.625 23.268 1.00 93.06 175 ASN A CA 1
ATOM 1398 C C . ASN A 1 175 ? -3.336 -9.246 22.128 1.00 93.06 175 ASN A C 1
ATOM 1400 O O . ASN A 1 175 ? -4.220 -10.024 21.765 1.00 93.06 175 ASN A O 1
ATOM 1404 N N . VAL A 1 176 ? -3.171 -8.067 21.527 1.00 95.25 176 VAL A N 1
ATOM 1405 C CA . VAL A 1 176 ? -3.953 -7.630 20.363 1.00 95.25 176 VAL A CA 1
ATOM 1406 C C . VAL A 1 176 ? -3.536 -8.397 19.109 1.00 95.25 176 VAL A C 1
ATOM 1408 O O . VAL A 1 176 ? -4.397 -8.829 18.341 1.00 95.25 176 VAL A O 1
ATOM 1411 N N . ALA A 1 177 ? -2.238 -8.634 18.920 1.00 91.00 177 ALA A N 1
ATOM 1412 C CA . ALA A 1 177 ? -1.716 -9.414 17.804 1.00 91.00 177 ALA A CA 1
ATOM 1413 C C . ALA A 1 177 ? -2.245 -10.856 17.838 1.00 91.00 177 ALA A C 1
ATOM 1415 O O . ALA A 1 177 ? -2.722 -11.357 16.817 1.00 91.00 177 ALA A O 1
ATOM 1416 N N . GLU A 1 178 ? -2.237 -11.493 19.012 1.00 91.12 178 GLU A N 1
ATOM 1417 C CA . GLU A 1 178 ? -2.839 -12.813 19.242 1.00 91.12 178 GLU A CA 1
ATOM 1418 C C . GLU A 1 178 ? -4.331 -12.820 18.900 1.00 91.12 178 GLU A C 1
ATOM 1420 O O . GLU A 1 178 ? -4.811 -13.718 18.205 1.00 91.12 178 GLU A O 1
ATOM 1425 N N . ARG A 1 179 ? -5.071 -11.782 19.306 1.00 94.88 179 ARG A N 1
ATOM 1426 C CA . ARG A 1 179 ? -6.492 -11.654 18.971 1.00 94.88 179 ARG A CA 1
ATOM 1427 C C . ARG A 1 179 ? -6.722 -11.515 17.463 1.00 94.88 179 ARG A C 1
ATOM 1429 O O . ARG A 1 179 ? -7.608 -12.178 16.929 1.00 94.88 179 ARG A O 1
ATOM 1436 N N . PHE A 1 180 ? -5.913 -10.722 16.762 1.00 93.75 180 PHE A N 1
ATOM 1437 C CA . PHE A 1 180 ? -5.997 -10.555 15.305 1.00 93.75 180 PHE A CA 1
ATOM 1438 C C . PHE A 1 180 ? -5.677 -11.833 14.521 1.00 93.75 180 PHE A C 1
ATOM 1440 O O . PHE A 1 180 ? -6.150 -11.983 13.394 1.00 93.75 180 PHE A O 1
ATOM 1447 N N . VAL A 1 181 ? -4.891 -12.769 15.067 1.00 92.06 181 VAL A N 1
ATOM 1448 C CA . VAL A 1 181 ? -4.650 -14.081 14.428 1.00 92.06 181 VAL A CA 1
ATOM 1449 C C . VAL A 1 181 ? -5.946 -14.878 14.264 1.00 92.06 181 VAL A C 1
ATOM 1451 O O . VAL A 1 181 ? -6.064 -15.639 13.309 1.00 92.06 181 VAL A O 1
ATOM 1454 N N . LEU A 1 182 ? -6.930 -14.661 15.137 1.00 92.81 182 LEU A N 1
ATOM 1455 C CA . LEU A 1 182 ? -8.219 -15.354 15.099 1.00 92.81 182 LEU A CA 1
ATOM 1456 C C . LEU A 1 182 ? -9.190 -14.778 14.057 1.00 92.81 182 LEU A C 1
ATOM 1458 O O . LEU A 1 182 ? -10.268 -15.334 13.860 1.00 92.81 182 LEU A O 1
ATOM 1462 N N . TYR A 1 183 ? -8.856 -13.653 13.417 1.00 93.62 183 TYR A N 1
ATOM 1463 C CA . TYR A 1 183 ? -9.745 -13.003 12.455 1.00 93.62 183 TYR A CA 1
ATOM 1464 C C . TYR A 1 183 ? -9.585 -13.618 11.056 1.00 93.62 183 TYR A C 1
ATOM 1466 O O . TYR A 1 183 ? -8.461 -13.927 10.646 1.00 93.62 183 TYR A O 1
ATOM 1474 N N . PRO A 1 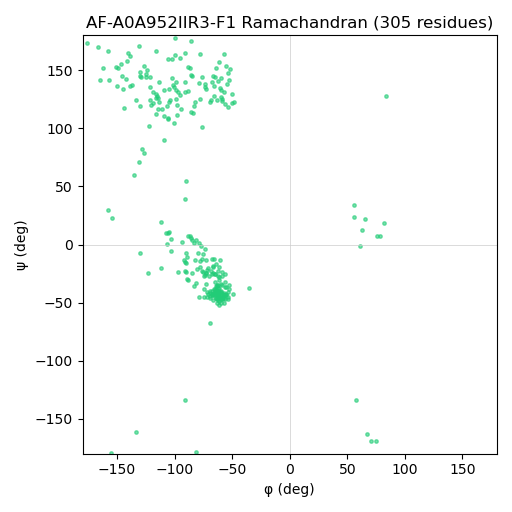184 ? -10.671 -13.721 10.262 1.00 91.81 184 PRO A N 1
ATOM 1475 C CA . PRO A 1 184 ? -10.583 -14.049 8.844 1.00 91.81 184 PRO A CA 1
ATOM 1476 C C . PRO A 1 184 ? -9.635 -13.094 8.116 1.00 91.81 184 PRO A C 1
ATOM 1478 O O . PRO A 1 184 ? -9.567 -11.914 8.454 1.00 91.81 184 PRO A O 1
ATOM 1481 N N . ALA A 1 185 ? -8.937 -13.572 7.082 1.00 84.56 185 ALA A N 1
ATOM 1482 C CA . ALA A 1 185 ? -7.868 -12.813 6.424 1.00 84.56 185 ALA A CA 1
ATOM 1483 C C . ALA A 1 185 ? -8.296 -11.407 5.955 1.00 84.56 185 ALA A C 1
ATOM 1485 O O . ALA A 1 185 ? -7.540 -10.455 6.129 1.00 84.56 185 ALA A O 1
ATOM 1486 N N . GLU A 1 186 ? -9.500 -11.260 5.395 1.00 85.56 186 GLU A N 1
ATOM 1487 C CA . GLU A 1 186 ? -10.058 -9.957 4.990 1.00 85.56 186 GLU A CA 1
ATOM 1488 C C . GLU A 1 186 ? -10.291 -9.025 6.182 1.00 85.56 186 GLU A C 1
ATOM 1490 O O . GLU A 1 186 ? -9.923 -7.850 6.162 1.00 85.56 186 GLU A O 1
ATOM 1495 N N . ILE A 1 187 ? -10.885 -9.560 7.248 1.00 94.19 187 ILE A N 1
ATOM 1496 C CA . ILE A 1 187 ? -11.217 -8.803 8.452 1.00 94.19 187 ILE A CA 1
ATOM 1497 C C . ILE A 1 187 ? -9.960 -8.409 9.212 1.00 94.19 187 ILE A C 1
ATOM 1499 O O . ILE A 1 187 ? -9.857 -7.275 9.671 1.00 94.19 187 ILE A O 1
ATOM 1503 N N . LYS A 1 188 ? -8.974 -9.306 9.284 1.00 92.06 188 LYS A N 1
ATOM 1504 C CA . LYS A 1 188 ? -7.656 -9.012 9.838 1.00 92.06 188 LYS A CA 1
ATOM 1505 C C . LYS A 1 188 ? -7.019 -7.826 9.122 1.00 92.06 188 LYS A C 1
ATOM 1507 O O . LYS A 1 188 ? -6.561 -6.907 9.788 1.00 92.06 188 LYS A O 1
ATOM 1512 N N . ARG A 1 189 ? -7.047 -7.800 7.784 1.00 87.25 189 ARG A N 1
ATOM 1513 C CA . ARG A 1 189 ? -6.511 -6.664 7.014 1.00 87.25 189 ARG A CA 1
ATOM 1514 C C . ARG A 1 189 ? -7.251 -5.363 7.309 1.00 87.25 189 ARG A C 1
ATOM 1516 O O . ARG A 1 189 ? -6.602 -4.345 7.520 1.00 87.25 189 ARG A O 1
ATOM 1523 N N . LYS A 1 190 ? -8.587 -5.389 7.389 1.00 93.06 190 LYS A N 1
ATOM 1524 C CA . LYS A 1 190 ? -9.377 -4.206 7.781 1.00 93.06 190 LYS A CA 1
ATOM 1525 C C . LYS A 1 190 ? -9.064 -3.750 9.209 1.00 93.06 190 LYS A C 1
ATOM 1527 O O . LYS A 1 190 ? -8.963 -2.553 9.443 1.00 93.06 190 LYS A O 1
ATOM 1532 N N . ALA A 1 191 ? -8.890 -4.679 10.148 1.00 95.19 191 ALA A N 1
ATOM 1533 C CA . ALA A 1 191 ? -8.563 -4.372 11.538 1.00 95.19 191 ALA A CA 1
ATOM 1534 C C . ALA A 1 191 ? -7.152 -3.781 11.682 1.00 95.19 191 ALA A C 1
ATOM 1536 O O . ALA A 1 191 ? -6.983 -2.782 12.376 1.00 95.19 191 ALA A O 1
ATOM 1537 N N . GLU A 1 192 ? -6.160 -4.337 10.978 1.00 92.88 192 GLU A N 1
ATOM 1538 C CA . GLU A 1 192 ? -4.798 -3.792 10.912 1.00 92.88 192 GLU A CA 1
ATOM 1539 C C . GLU A 1 192 ? -4.791 -2.387 10.276 1.00 92.88 192 GLU A C 1
ATOM 1541 O O . GLU A 1 192 ? -4.154 -1.484 10.813 1.00 92.88 192 GLU A O 1
ATOM 1546 N N . ALA A 1 193 ? -5.555 -2.161 9.199 1.00 90.50 193 ALA A N 1
ATOM 1547 C CA . ALA A 1 193 ? -5.697 -0.836 8.586 1.00 90.50 193 ALA A CA 1
ATOM 1548 C C . ALA A 1 193 ? -6.386 0.175 9.522 1.00 90.50 193 ALA A C 1
ATOM 1550 O O . ALA A 1 193 ? -5.934 1.311 9.650 1.00 90.50 193 ALA A O 1
ATOM 1551 N N . MET A 1 194 ? -7.445 -0.246 10.220 1.00 96.31 194 MET A N 1
ATOM 1552 C CA . MET A 1 194 ? -8.149 0.586 11.198 1.00 96.31 194 MET A CA 1
ATOM 1553 C C . MET A 1 194 ? -7.236 0.976 12.366 1.00 96.31 194 MET A C 1
ATOM 1555 O O . MET A 1 194 ? -7.237 2.131 12.786 1.00 96.31 194 MET A O 1
ATOM 1559 N N . ARG A 1 195 ? -6.427 0.032 12.864 1.00 96.00 195 ARG A N 1
ATOM 1560 C CA . ARG A 1 195 ? -5.403 0.297 13.882 1.00 96.00 195 ARG A CA 1
ATOM 1561 C C . ARG A 1 195 ? -4.424 1.366 13.410 1.00 96.00 195 ARG A C 1
ATOM 1563 O O . ARG A 1 195 ? -4.181 2.315 14.151 1.00 96.00 195 ARG A O 1
ATOM 1570 N N . SER A 1 196 ? -3.864 1.218 12.208 1.00 92.00 196 SER A N 1
ATOM 1571 C CA . SER A 1 196 ? -2.924 2.203 11.666 1.00 92.00 196 SER A CA 1
ATOM 1572 C C . SER A 1 196 ? -3.557 3.589 11.591 1.00 92.00 196 SER A C 1
ATOM 1574 O O . SER A 1 196 ? -2.968 4.541 12.086 1.00 92.00 196 SER A O 1
ATOM 1576 N N . LEU A 1 197 ? -4.798 3.690 11.101 1.00 94.38 197 LEU A N 1
ATOM 1577 C CA . LEU A 1 197 ? -5.532 4.955 11.044 1.00 94.38 197 LEU A CA 1
ATOM 1578 C C . LEU A 1 197 ? -5.734 5.593 12.430 1.00 94.38 197 LEU A C 1
ATOM 1580 O O . LEU A 1 197 ? -5.586 6.802 12.572 1.00 94.38 197 LEU A O 1
ATOM 1584 N N . ILE A 1 198 ? -6.053 4.803 13.462 1.00 97.12 198 ILE A N 1
ATOM 1585 C CA . ILE A 1 198 ? -6.206 5.308 14.839 1.00 97.12 198 ILE A CA 1
ATOM 1586 C C . ILE A 1 198 ? -4.892 5.915 15.347 1.00 97.12 198 ILE A C 1
ATOM 1588 O O . ILE A 1 198 ? -4.905 7.010 15.910 1.00 97.12 198 ILE A O 1
ATOM 1592 N N . TYR A 1 199 ? -3.764 5.235 15.125 1.00 95.38 199 TYR A N 1
ATOM 1593 C CA . TYR A 1 199 ? -2.453 5.754 15.512 1.00 95.38 199 TYR A CA 1
ATOM 1594 C C . TYR A 1 199 ? -2.043 6.975 14.688 1.00 95.38 199 TYR A C 1
ATOM 1596 O O . TYR A 1 199 ? -1.597 7.954 15.273 1.00 95.38 199 TYR A O 1
ATOM 1604 N N . GLU A 1 200 ? -2.247 6.967 13.368 1.00 90.81 200 GLU A N 1
ATOM 1605 C CA . GLU A 1 200 ? -1.987 8.128 12.503 1.00 90.81 200 GLU A CA 1
ATOM 1606 C C . GLU A 1 200 ? -2.717 9.375 13.017 1.00 90.81 200 GLU A C 1
ATOM 1608 O O . GLU A 1 200 ? -2.116 10.441 13.148 1.00 90.81 200 GLU A O 1
ATOM 1613 N N . VAL A 1 201 ? -4.004 9.236 13.353 1.00 93.94 201 VAL A N 1
ATOM 1614 C CA . VAL A 1 201 ? -4.820 10.340 13.872 1.00 93.94 201 VAL A CA 1
ATOM 1615 C C . VAL A 1 201 ? -4.325 10.813 15.239 1.00 93.94 201 VAL A C 1
ATOM 1617 O O . VAL A 1 201 ? -4.225 12.018 15.451 1.00 93.94 201 VAL A O 1
ATOM 1620 N N . ALA A 1 202 ? -3.994 9.899 16.154 1.00 94.69 202 ALA A N 1
ATOM 1621 C CA . ALA A 1 202 ? -3.474 10.270 17.470 1.00 94.69 202 ALA A CA 1
ATOM 1622 C C . ALA A 1 202 ? -2.116 10.978 17.381 1.00 94.69 202 ALA A C 1
ATOM 1624 O O . ALA A 1 202 ? -1.882 11.967 18.064 1.00 94.69 202 ALA A O 1
ATOM 1625 N N . MET A 1 203 ? -1.226 10.503 16.512 1.00 90.00 203 MET A N 1
ATOM 1626 C CA . MET A 1 203 ? 0.118 11.059 16.350 1.00 90.00 203 MET A CA 1
ATOM 1627 C C . MET A 1 203 ? 0.128 12.410 15.634 1.00 90.00 203 MET A C 1
ATOM 1629 O O . MET A 1 203 ? 1.042 13.207 15.844 1.00 90.00 203 MET A O 1
ATOM 1633 N N . ALA A 1 204 ? -0.879 12.680 14.803 1.00 88.69 204 ALA A N 1
ATOM 1634 C CA . ALA A 1 204 ? -1.066 13.980 14.172 1.00 88.69 204 ALA A CA 1
ATOM 1635 C C . ALA A 1 204 ? -1.555 15.063 15.153 1.00 88.69 204 ALA A C 1
ATOM 1637 O O . ALA A 1 204 ? -1.508 16.246 14.813 1.00 88.69 204 ALA A O 1
ATOM 1638 N N . ASP A 1 205 ? -2.010 14.679 16.349 1.00 90.81 205 ASP A N 1
ATOM 1639 C CA . ASP A 1 205 ? -2.603 15.575 17.337 1.00 90.81 205 ASP A CA 1
ATOM 1640 C C . ASP A 1 205 ? -1.848 15.531 18.681 1.00 90.81 205 ASP A C 1
ATOM 1642 O O . ASP A 1 205 ? -2.043 14.617 19.491 1.00 90.81 205 ASP A O 1
ATOM 1646 N N . PRO A 1 206 ? -1.004 16.539 18.969 1.00 89.38 206 PRO A N 1
ATOM 1647 C CA . PRO A 1 206 ? -0.243 16.595 20.213 1.00 89.38 206 PRO A CA 1
ATOM 1648 C C . PRO A 1 206 ? -1.097 16.596 21.489 1.00 89.38 206 PRO A C 1
ATOM 1650 O O . PRO A 1 206 ? -0.586 16.210 22.540 1.00 89.38 206 PRO A O 1
ATOM 1653 N N . GLU A 1 207 ? -2.367 17.018 21.433 1.00 93.31 207 GLU A N 1
ATOM 1654 C CA . GLU A 1 207 ? -3.256 17.000 22.604 1.00 93.31 207 GLU A CA 1
ATOM 1655 C C . GLU A 1 207 ? -3.776 15.590 22.926 1.00 93.31 207 GLU A C 1
ATOM 1657 O O . GLU A 1 207 ? -4.153 15.312 24.068 1.00 93.31 207 GLU A O 1
ATOM 1662 N N . VAL A 1 208 ? -3.780 14.685 21.940 1.00 95.38 208 VAL A N 1
ATOM 1663 C CA . VAL A 1 208 ? -4.138 13.275 22.139 1.00 95.38 208 VAL A CA 1
ATOM 1664 C C . VAL A 1 208 ? -2.965 12.510 22.742 1.00 95.38 208 VAL A C 1
ATOM 1666 O O . VAL A 1 208 ? -3.151 11.766 23.707 1.00 95.38 208 VAL A O 1
ATOM 1669 N N . GLY A 1 209 ? -1.756 12.721 22.220 1.00 88.31 209 GLY A N 1
ATOM 1670 C CA . GLY A 1 209 ? -0.549 12.064 22.719 1.00 88.31 209 GLY A CA 1
ATOM 1671 C C . GLY A 1 209 ? -0.520 10.544 22.469 1.00 88.31 209 GLY A C 1
ATOM 1672 O O . GLY A 1 209 ? -1.243 10.034 21.608 1.00 88.31 209 GLY A O 1
ATOM 1673 N N . PRO A 1 210 ? 0.352 9.798 23.175 1.00 91.50 210 PRO A N 1
ATOM 1674 C CA . PRO A 1 210 ? 0.497 8.358 22.978 1.00 91.50 210 PRO A CA 1
ATOM 1675 C C . PRO A 1 210 ? -0.760 7.586 23.404 1.00 91.50 210 PRO A C 1
ATOM 1677 O O . PRO A 1 210 ? -1.433 7.924 24.378 1.00 91.50 210 PRO A O 1
ATOM 1680 N N . LEU A 1 211 ? -1.052 6.510 22.669 1.00 96.62 211 LEU A N 1
ATOM 1681 C CA . LEU A 1 211 ? -2.167 5.614 22.963 1.00 96.62 211 LEU A CA 1
ATOM 1682 C C . LEU A 1 211 ? -1.702 4.368 23.718 1.00 96.62 211 LEU A C 1
ATOM 1684 O O . LEU A 1 211 ? -0.710 3.740 23.345 1.00 96.62 211 LEU A O 1
ATOM 1688 N N . GLU A 1 212 ? -2.502 3.942 24.691 1.00 96.25 212 GLU A N 1
ATOM 1689 C CA . GLU A 1 212 ? -2.456 2.583 25.223 1.00 96.25 212 GLU A CA 1
ATOM 1690 C C . GLU A 1 212 ? -3.262 1.657 24.297 1.00 96.25 212 GLU A C 1
ATOM 1692 O O . GLU A 1 212 ? -4.457 1.872 24.070 1.00 96.25 212 GLU A O 1
ATOM 1697 N N . GLU A 1 213 ? -2.612 0.612 23.781 1.00 97.88 213 GLU A N 1
ATOM 1698 C CA . GLU A 1 213 ? -3.254 -0.479 23.045 1.00 97.88 213 GLU A CA 1
ATOM 1699 C C . GLU A 1 213 ? -3.325 -1.734 23.922 1.00 97.88 213 GLU A C 1
ATOM 1701 O O . GLU A 1 213 ? -2.309 -2.245 24.394 1.00 97.88 213 GLU A O 1
ATOM 1706 N N . THR A 1 214 ? -4.537 -2.247 24.132 1.00 97.19 214 THR A N 1
ATOM 1707 C CA . THR A 1 214 ? -4.780 -3.413 24.990 1.00 97.19 214 THR A CA 1
ATOM 1708 C C . THR A 1 214 ? -6.068 -4.144 24.601 1.00 97.19 214 THR A C 1
ATOM 1710 O O . THR A 1 214 ? -6.776 -3.746 23.676 1.00 97.19 214 THR A O 1
ATOM 1713 N N . LEU A 1 215 ? -6.409 -5.216 25.318 1.00 97.62 215 LEU A N 1
ATOM 1714 C CA . LEU A 1 215 ? -7.714 -5.863 25.221 1.00 97.62 215 LEU A CA 1
ATOM 1715 C C . LEU A 1 215 ? -8.629 -5.398 26.357 1.00 97.62 215 LEU A C 1
ATOM 1717 O O . LEU A 1 215 ? -8.321 -5.593 27.532 1.00 97.62 215 LEU A O 1
ATOM 1721 N N . LYS A 1 216 ? -9.816 -4.885 26.021 1.00 95.00 216 LYS A N 1
ATOM 1722 C CA . LYS A 1 216 ? -10.930 -4.749 26.971 1.00 95.00 216 LYS A CA 1
ATOM 1723 C C . LYS A 1 216 ? -12.069 -5.653 26.547 1.00 95.00 216 LYS A C 1
ATOM 1725 O O . LYS A 1 216 ? -12.519 -5.594 25.408 1.00 95.00 216 LYS A O 1
ATOM 1730 N N . TRP A 1 217 ? -12.533 -6.499 27.467 1.00 92.31 217 TRP A N 1
ATOM 1731 C CA . TRP A 1 217 ? -13.557 -7.516 27.184 1.00 92.31 217 TRP A CA 1
ATOM 1732 C C . TRP A 1 217 ? -13.172 -8.456 26.025 1.00 92.31 217 TRP A C 1
ATOM 1734 O O . TRP A 1 217 ? -14.026 -8.870 25.250 1.00 92.31 217 TRP A O 1
ATOM 1744 N N . GLY A 1 218 ? -11.875 -8.754 25.880 1.00 93.75 218 GLY A N 1
ATOM 1745 C CA . GLY A 1 218 ? -11.342 -9.556 24.772 1.00 93.75 218 GLY A CA 1
ATOM 1746 C C . GLY A 1 218 ? -11.255 -8.819 23.429 1.00 93.75 218 GLY A C 1
ATOM 1747 O O . GLY A 1 218 ? -10.934 -9.442 22.420 1.00 93.75 218 GLY A O 1
ATOM 1748 N N . GLN A 1 219 ? -11.522 -7.509 23.405 1.00 96.56 219 GLN A N 1
ATOM 1749 C CA . GLN A 1 219 ? -11.570 -6.702 22.187 1.00 96.56 219 GLN A CA 1
ATOM 1750 C C . GLN A 1 219 ? -10.378 -5.743 22.109 1.00 96.56 219 GLN A C 1
ATOM 1752 O O . GLN A 1 219 ? -10.125 -5.032 23.088 1.00 96.56 219 GLN A O 1
ATOM 1757 N N . PRO A 1 220 ? -9.691 -5.663 20.959 1.00 98.12 220 PRO A N 1
ATOM 1758 C CA . PRO A 1 220 ? -8.695 -4.635 20.668 1.00 98.12 220 PRO A CA 1
ATOM 1759 C C . PRO A 1 220 ? -9.235 -3.246 20.994 1.00 98.12 220 PRO A C 1
ATOM 1761 O O . PRO A 1 220 ? -10.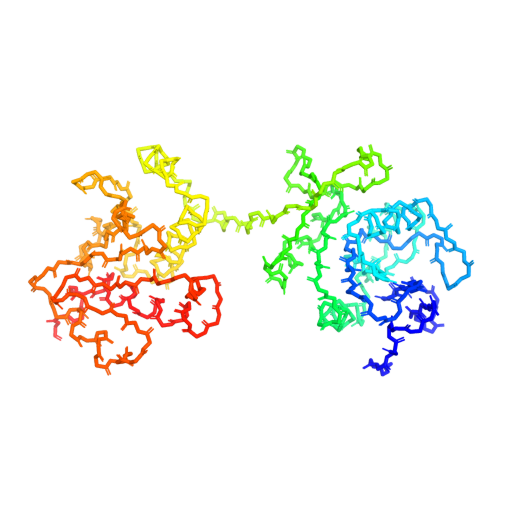312 -2.860 20.535 1.00 98.12 220 PRO A O 1
ATOM 1764 N N . SER A 1 221 ? -8.527 -2.536 21.863 1.00 98.31 221 SER A N 1
ATOM 1765 C CA . SER A 1 221 ? -8.967 -1.291 22.483 1.00 98.31 221 SER A CA 1
ATOM 1766 C C . SER A 1 221 ? -7.837 -0.275 22.496 1.00 98.31 221 SER A C 1
ATOM 1768 O O . SER A 1 221 ? -6.709 -0.609 22.849 1.00 98.31 221 SER A O 1
ATOM 1770 N N . TYR A 1 222 ? -8.180 0.968 22.174 1.00 98.25 222 TYR A N 1
ATOM 1771 C CA . TYR A 1 222 ? -7.273 2.103 22.078 1.00 98.25 222 TYR A CA 1
ATOM 1772 C C . TYR A 1 222 ? -7.729 3.181 23.051 1.00 98.25 222 TYR A C 1
ATOM 1774 O O . TYR A 1 222 ? -8.898 3.594 23.037 1.00 98.25 222 TYR A O 1
ATOM 1782 N N . LEU A 1 223 ? -6.828 3.590 23.937 1.00 97.94 223 LEU A N 1
ATOM 1783 C CA . LEU A 1 223 ? -7.124 4.521 25.011 1.00 97.94 223 LEU A CA 1
ATOM 1784 C C . LEU A 1 223 ? -6.123 5.663 25.033 1.00 97.94 223 LEU A C 1
ATOM 1786 O O . LEU A 1 223 ? -4.927 5.472 24.849 1.00 97.94 223 LEU A O 1
ATOM 1790 N N . THR A 1 224 ? -6.624 6.836 25.381 1.00 97.06 224 THR A N 1
ATOM 1791 C CA . THR A 1 224 ? -5.830 8.022 25.688 1.00 97.06 224 THR A CA 1
ATOM 1792 C C . THR A 1 224 ? -5.511 8.046 27.187 1.00 97.06 224 THR A C 1
ATOM 1794 O O . THR A 1 224 ? -5.908 8.978 27.880 1.00 97.06 224 THR A O 1
ATOM 1797 N N . THR A 1 225 ? -4.920 6.977 27.734 1.00 94.94 225 THR A N 1
ATOM 1798 C CA . THR A 1 225 ? -4.716 6.829 29.192 1.00 94.94 225 THR A CA 1
ATOM 1799 C C . THR A 1 225 ? -3.828 7.936 29.761 1.00 94.94 225 THR A C 1
ATOM 1801 O O . THR A 1 225 ? -4.125 8.455 30.834 1.00 94.94 225 THR A O 1
ATOM 1804 N N . ASP A 1 226 ? -2.811 8.354 29.005 1.00 92.06 226 ASP A N 1
ATOM 1805 C CA . ASP A 1 226 ? -1.858 9.381 29.432 1.00 92.06 226 ASP A CA 1
ATOM 1806 C C . ASP A 1 226 ? -2.463 10.792 29.395 1.00 92.06 226 ASP A C 1
ATOM 1808 O O . ASP A 1 226 ? -2.312 11.561 30.342 1.00 92.06 226 ASP A O 1
ATOM 1812 N N . SER A 1 227 ? -3.167 11.143 28.314 1.00 95.38 227 SER A N 1
ATOM 1813 C CA . SER A 1 227 ? -3.733 12.490 28.132 1.00 95.38 227 SER A CA 1
ATOM 1814 C C . SER A 1 227 ? -5.147 12.655 28.693 1.00 95.38 227 SER A C 1
ATOM 1816 O O . SER A 1 227 ? -5.580 13.775 28.957 1.00 95.38 227 SER A O 1
ATOM 1818 N N . GLY A 1 228 ? -5.910 11.569 28.835 1.00 95.62 228 GLY A N 1
ATOM 1819 C CA . GLY A 1 228 ? -7.333 11.601 29.195 1.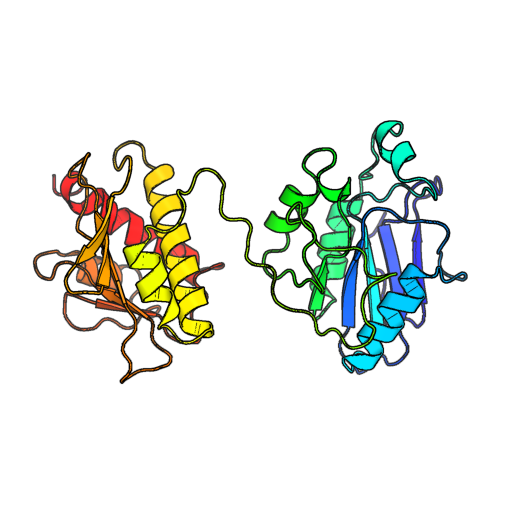00 95.62 228 GLY A CA 1
ATOM 1820 C C . GLY A 1 228 ? -8.233 12.308 28.169 1.00 95.62 228 GLY A C 1
ATOM 1821 O O . GLY A 1 228 ? -9.389 12.604 28.470 1.00 95.62 228 GLY A O 1
ATOM 1822 N N . SER A 1 229 ? -7.716 12.594 26.971 1.00 96.19 229 SER A N 1
ATOM 1823 C CA . SER A 1 229 ? -8.349 13.454 25.960 1.00 96.19 229 SER A CA 1
ATOM 1824 C C . SER A 1 229 ? -9.596 12.853 25.303 1.00 96.19 229 SER A C 1
ATOM 1826 O O . SER A 1 229 ? -10.487 13.596 24.880 1.00 96.19 229 SER A O 1
ATOM 1828 N N . GLY A 1 230 ? -9.699 11.525 25.246 1.00 96.06 230 GLY A N 1
ATOM 1829 C CA . GLY A 1 230 ? -10.657 10.827 24.396 1.00 96.06 230 GLY A CA 1
ATOM 1830 C C . GLY A 1 230 ? -11.489 9.748 25.072 1.00 96.06 230 GLY A C 1
ATOM 1831 O O . GLY A 1 230 ? -11.262 9.324 26.204 1.00 96.06 230 GLY A O 1
ATOM 1832 N N . SER A 1 231 ? -12.481 9.265 24.327 1.00 96.56 231 SER A N 1
ATOM 1833 C CA . SER A 1 231 ? -13.235 8.064 24.669 1.00 96.56 231 SER A CA 1
ATOM 1834 C C . SER A 1 231 ? -12.521 6.816 24.151 1.00 96.56 231 SER A C 1
ATOM 1836 O O . SER A 1 231 ? -11.944 6.833 23.068 1.00 96.56 231 SER A O 1
ATOM 1838 N N . THR A 1 232 ? -12.604 5.702 24.888 1.00 97.12 232 THR A N 1
ATOM 1839 C CA . THR A 1 232 ? -12.057 4.414 24.432 1.00 97.12 232 THR A CA 1
ATOM 1840 C C . THR A 1 232 ? -12.690 3.990 23.106 1.00 97.12 232 THR A C 1
ATOM 1842 O O . THR A 1 232 ? -13.912 3.830 23.021 1.00 97.12 232 THR A O 1
ATOM 1845 N N . ILE A 1 233 ? -11.844 3.718 22.116 1.00 98.44 233 ILE A N 1
ATOM 1846 C CA . ILE A 1 233 ? -12.228 3.114 20.840 1.00 98.44 233 ILE A CA 1
ATOM 1847 C C . ILE A 1 233 ? -11.957 1.619 20.942 1.00 98.44 233 ILE A C 1
ATOM 1849 O O . ILE A 1 233 ? -10.866 1.219 21.344 1.00 98.44 233 ILE A O 1
ATOM 1853 N N . ARG A 1 234 ? -12.922 0.776 20.575 1.00 98.00 234 ARG A N 1
ATOM 1854 C CA . ARG A 1 234 ? -12.699 -0.670 20.450 1.00 98.00 234 ARG A CA 1
ATOM 1855 C C . ARG A 1 234 ? -13.020 -1.136 19.050 1.00 98.00 234 ARG A C 1
ATOM 1857 O O . ARG A 1 234 ? -13.976 -0.649 18.456 1.00 98.00 234 ARG A O 1
ATOM 1864 N N . VAL A 1 235 ? -12.262 -2.099 18.552 1.00 97.38 235 VAL A N 1
ATOM 1865 C CA . VAL A 1 235 ? -12.412 -2.638 17.201 1.00 97.38 235 VAL A CA 1
ATOM 1866 C C . VAL A 1 235 ? -12.476 -4.153 17.294 1.00 97.38 235 VAL A C 1
ATOM 1868 O O . VAL A 1 235 ? -11.533 -4.782 17.764 1.00 97.38 235 VAL A O 1
ATOM 1871 N N . ASP A 1 236 ? -13.579 -4.756 16.863 1.00 95.75 236 ASP A N 1
ATOM 1872 C CA . ASP A 1 236 ? -13.748 -6.207 16.966 1.00 95.75 236 ASP A CA 1
ATOM 1873 C C . ASP A 1 236 ? -14.555 -6.778 15.801 1.00 95.75 236 ASP A C 1
ATOM 1875 O O . ASP A 1 236 ? -15.349 -6.094 15.146 1.00 95.75 236 ASP A O 1
ATOM 1879 N N . TRP A 1 237 ? -14.324 -8.060 15.552 1.00 95.88 237 TRP A N 1
ATOM 1880 C CA . TRP A 1 237 ? -15.015 -8.853 14.548 1.00 95.88 237 TRP A CA 1
ATOM 1881 C C . TRP A 1 237 ? -16.075 -9.730 15.210 1.00 95.88 237 TRP A C 1
ATOM 1883 O O . TRP A 1 237 ? -15.830 -10.348 16.247 1.00 95.88 237 TRP A O 1
ATOM 1893 N N . ARG A 1 238 ? -17.258 -9.816 14.595 1.00 87.75 238 ARG A N 1
ATOM 1894 C CA . ARG A 1 238 ? -18.349 -10.674 15.070 1.00 87.75 238 ARG A CA 1
ATOM 1895 C C . ARG A 1 238 ? -18.481 -11.882 14.157 1.00 87.75 238 ARG A C 1
ATOM 1897 O O . ARG A 1 238 ? -18.848 -11.730 13.000 1.00 87.75 238 ARG A O 1
ATOM 1904 N N . GLU A 1 239 ? -18.308 -13.080 14.704 1.00 86.44 239 GLU A N 1
ATOM 1905 C CA . GLU A 1 239 ? -18.433 -14.338 13.951 1.00 86.44 239 GLU A CA 1
ATOM 1906 C C . GLU A 1 239 ? -19.789 -14.478 13.235 1.00 86.44 239 GLU A C 1
ATOM 1908 O O . GLU A 1 239 ? -19.852 -14.914 12.090 1.00 86.44 239 GLU A O 1
ATOM 1913 N N . LYS A 1 240 ? -20.872 -13.997 13.866 1.00 91.06 240 LYS A N 1
ATOM 1914 C CA . LYS A 1 240 ? -22.224 -13.968 13.279 1.00 91.06 240 LYS A CA 1
ATOM 1915 C C . LYS A 1 240 ? -22.310 -13.162 11.972 1.00 91.06 240 LYS A C 1
ATOM 1917 O O . LYS A 1 240 ? -23.178 -13.437 11.149 1.00 91.06 240 LYS A O 1
ATOM 1922 N N . TYR A 1 241 ? -21.438 -12.172 11.790 1.00 90.94 241 TYR A N 1
ATOM 1923 C CA . TYR A 1 241 ? -21.396 -11.299 10.620 1.00 90.94 241 TYR A CA 1
ATOM 1924 C C . TYR A 1 241 ? -19.975 -11.324 10.037 1.00 90.94 241 TYR A C 1
ATOM 1926 O O . TYR A 1 241 ? -19.188 -10.404 10.266 1.00 90.94 241 TYR A O 1
ATOM 1934 N N . PRO A 1 242 ? -19.616 -12.382 9.284 1.00 87.50 242 PRO A N 1
ATOM 1935 C CA . PRO A 1 242 ? -18.226 -12.696 8.940 1.00 87.50 242 PRO A CA 1
ATOM 1936 C C . PRO A 1 242 ? -17.525 -11.609 8.114 1.00 87.50 242 PRO A C 1
ATOM 1938 O O . PRO A 1 242 ? -16.300 -11.552 8.107 1.00 87.50 242 PRO A O 1
ATOM 1941 N N . ASN A 1 243 ? -18.297 -10.733 7.466 1.00 89.88 243 ASN A N 1
ATOM 1942 C CA . ASN A 1 243 ? -17.814 -9.661 6.596 1.00 89.88 243 ASN A CA 1
ATOM 1943 C C . ASN A 1 243 ? -17.888 -8.263 7.239 1.00 89.88 243 ASN A C 1
ATOM 1945 O O . ASN A 1 243 ? -17.728 -7.260 6.538 1.00 89.88 243 ASN A O 1
ATOM 1949 N N . GLU A 1 244 ? -18.157 -8.179 8.544 1.00 94.38 244 GLU A N 1
ATOM 1950 C CA . GLU A 1 244 ? -18.300 -6.916 9.266 1.00 94.38 244 GLU A CA 1
ATOM 1951 C C . GLU A 1 244 ? -17.215 -6.743 10.329 1.00 94.38 244 GLU A C 1
ATOM 1953 O O . GLU A 1 244 ? -17.053 -7.574 11.226 1.00 94.38 244 GLU A O 1
ATOM 1958 N N . LEU A 1 245 ? -16.516 -5.611 10.262 1.00 96.88 245 LEU A N 1
ATOM 1959 C CA . LEU A 1 245 ? -15.692 -5.110 11.357 1.00 96.88 245 LEU A CA 1
ATOM 1960 C C . LEU A 1 245 ? -16.479 -4.020 12.086 1.00 96.88 245 LEU A C 1
ATOM 1962 O O . LEU A 1 245 ? -17.091 -3.166 11.446 1.00 96.88 245 LEU A O 1
ATOM 1966 N N . VAL A 1 246 ? -16.481 -4.033 13.415 1.00 97.56 246 VAL A N 1
ATOM 1967 C CA . VAL A 1 246 ? -17.284 -3.095 14.205 1.00 97.56 246 VAL A CA 1
ATOM 1968 C C . VAL A 1 246 ? -16.387 -2.229 15.071 1.00 97.56 246 VAL A C 1
ATOM 1970 O O . VAL A 1 246 ? -15.533 -2.739 15.797 1.00 97.56 246 VAL A O 1
ATOM 1973 N N . ILE A 1 247 ? -16.621 -0.919 15.022 1.00 98.00 247 ILE A N 1
ATOM 1974 C CA . ILE A 1 247 ? -16.045 0.039 15.959 1.00 98.00 247 ILE A CA 1
ATOM 1975 C C . ILE A 1 247 ? -17.052 0.258 17.081 1.00 98.00 247 ILE A C 1
ATOM 1977 O O . ILE A 1 247 ? -18.145 0.772 16.839 1.00 98.00 247 ILE A O 1
ATOM 1981 N N . PHE A 1 248 ? -16.685 -0.101 18.308 1.00 97.44 248 PHE A N 1
ATOM 1982 C CA . PHE A 1 248 ? -17.478 0.176 19.498 1.00 97.44 248 PHE A CA 1
ATOM 1983 C C . PHE A 1 248 ? -16.967 1.412 20.231 1.00 97.44 248 PHE A C 1
ATOM 1985 O O . PHE A 1 248 ? -15.781 1.537 20.539 1.00 97.44 248 PHE A O 1
ATOM 1992 N N . LEU A 1 249 ? -17.909 2.273 20.592 1.00 95.94 249 LEU A N 1
ATOM 1993 C CA . LEU A 1 249 ? -17.701 3.484 21.374 1.00 95.94 249 LEU A CA 1
ATOM 1994 C C . LEU A 1 249 ? -18.442 3.381 22.708 1.00 95.94 249 LEU A C 1
ATOM 1996 O O . LEU A 1 249 ? -19.293 2.510 22.922 1.00 95.94 249 LEU A O 1
ATOM 2000 N N . ASN A 1 250 ? -18.128 4.285 23.630 1.00 92.31 250 ASN A N 1
ATOM 2001 C CA . ASN A 1 250 ? -18.850 4.380 24.890 1.00 92.31 250 ASN A CA 1
ATOM 2002 C C . ASN A 1 250 ? -20.286 4.893 24.649 1.00 92.31 250 ASN A C 1
ATOM 2004 O O . ASN A 1 250 ? -20.487 5.994 24.141 1.00 92.31 250 ASN A O 1
ATOM 2008 N N . CYS A 1 251 ? -21.286 4.111 25.067 1.00 88.94 251 CYS A N 1
ATOM 2009 C CA . CYS A 1 251 ? -22.711 4.401 24.860 1.00 88.94 251 CYS A CA 1
ATOM 2010 C C . CYS A 1 251 ? -23.233 5.638 25.608 1.00 88.94 251 CYS A C 1
ATOM 2012 O O . CYS A 1 251 ? -24.341 6.086 25.331 1.00 88.94 251 CYS A O 1
ATOM 2014 N N . ARG A 1 252 ? -22.463 6.183 26.560 1.00 90.75 252 ARG A N 1
ATOM 2015 C CA . ARG A 1 252 ? -22.775 7.438 27.271 1.00 90.75 252 ARG A CA 1
ATOM 2016 C C . ARG A 1 252 ? -22.226 8.676 26.556 1.00 90.75 252 ARG A C 1
ATOM 2018 O O . ARG A 1 252 ? -22.226 9.768 27.126 1.00 90.75 252 ARG A O 1
ATOM 2025 N N . THR A 1 253 ? -21.683 8.507 25.355 1.00 92.38 253 THR A N 1
ATOM 2026 C CA . THR A 1 253 ? -21.149 9.603 24.547 1.00 92.38 253 THR A CA 1
ATOM 2027 C C . THR A 1 253 ? -22.108 9.988 23.435 1.00 92.38 253 THR A C 1
ATOM 2029 O O . THR A 1 253 ? -22.945 9.190 23.029 1.00 92.38 253 THR A O 1
ATOM 2032 N N . THR A 1 254 ? -21.957 11.203 22.914 1.00 93.56 254 THR A N 1
ATOM 2033 C CA . THR A 1 254 ? -22.700 11.680 21.737 1.00 93.56 254 THR A CA 1
ATOM 2034 C C . THR A 1 254 ? -22.016 11.306 20.418 1.00 93.56 254 THR A C 1
ATOM 2036 O O . THR A 1 254 ? -22.440 11.756 19.358 1.00 93.56 254 THR A O 1
ATOM 2039 N N . LEU A 1 255 ? -20.948 10.496 20.455 1.00 95.50 255 LEU A N 1
ATOM 2040 C CA . LEU A 1 255 ? -20.093 10.230 19.294 1.00 95.50 255 LEU A CA 1
ATOM 2041 C C . LEU A 1 255 ? -20.863 9.611 18.130 1.00 95.50 255 LEU A C 1
ATOM 2043 O O . LEU A 1 255 ? -20.799 10.134 17.025 1.00 95.50 255 LEU A O 1
ATOM 2047 N N . VAL A 1 256 ? -21.633 8.547 18.375 1.00 95.88 256 VAL A N 1
ATOM 2048 C CA . VAL A 1 256 ? -22.382 7.867 17.304 1.00 95.88 256 VAL A CA 1
ATOM 2049 C C . VAL A 1 256 ? -23.431 8.787 16.681 1.00 95.88 256 VAL A C 1
ATOM 2051 O O . VAL A 1 256 ? -23.627 8.754 15.468 1.00 95.88 256 VAL A O 1
ATOM 2054 N N . ASP A 1 257 ? -24.065 9.648 17.477 1.00 94.62 257 ASP A N 1
ATOM 2055 C CA . ASP A 1 257 ? -25.034 10.613 16.958 1.00 94.62 257 ASP A CA 1
ATOM 2056 C C . ASP A 1 257 ? -24.353 11.688 16.111 1.00 94.62 257 ASP A C 1
ATOM 2058 O O . ASP A 1 257 ? -24.831 11.992 15.019 1.00 94.62 257 ASP A O 1
ATOM 2062 N N . ARG A 1 258 ? -23.193 12.195 16.551 1.00 95.19 258 ARG A N 1
ATOM 2063 C CA . ARG A 1 258 ? -22.384 13.129 15.756 1.00 95.19 258 ARG A CA 1
ATOM 2064 C C . ARG A 1 258 ? -21.898 12.484 14.454 1.00 95.19 258 ARG A C 1
ATOM 2066 O O . ARG A 1 258 ? -21.959 13.123 13.410 1.00 95.19 258 ARG A O 1
ATOM 2073 N N . TYR A 1 259 ? -21.478 11.218 14.488 1.00 96.94 259 TYR A N 1
ATOM 2074 C CA . TYR A 1 259 ? -21.074 10.493 13.279 1.00 96.94 259 TYR A CA 1
ATOM 2075 C C . TYR A 1 259 ? -22.237 10.358 12.308 1.00 96.94 259 TYR A C 1
ATOM 2077 O O . TYR A 1 259 ? -22.071 10.639 11.129 1.00 96.94 259 TYR A O 1
ATOM 2085 N N . ARG A 1 260 ? -23.421 9.981 12.803 1.00 95.94 260 ARG A N 1
ATOM 2086 C CA . ARG A 1 260 ? -24.627 9.836 11.983 1.00 95.94 260 ARG A CA 1
ATOM 2087 C C . ARG A 1 260 ? -25.071 11.161 11.365 1.00 95.94 260 ARG A C 1
ATOM 2089 O O . ARG A 1 260 ? -25.563 11.164 10.247 1.00 95.94 260 ARG A O 1
ATOM 2096 N N . GLN A 1 261 ? -24.902 12.278 12.070 1.00 95.69 261 GLN A N 1
ATOM 2097 C CA . GLN A 1 261 ? -25.184 13.608 11.520 1.00 95.69 261 GLN A CA 1
ATOM 2098 C C . GLN A 1 261 ? -24.209 13.985 10.402 1.00 95.69 261 GLN A C 1
ATOM 2100 O O . GLN A 1 261 ? -24.623 14.568 9.405 1.00 95.69 261 GLN A O 1
ATOM 2105 N N . GLN A 1 262 ? -22.927 13.658 10.566 1.00 96.44 262 GLN A N 1
ATOM 2106 C CA . GLN A 1 262 ? -21.888 14.026 9.606 1.00 96.44 262 GLN A CA 1
ATOM 2107 C C . GLN A 1 262 ? -21.817 13.074 8.401 1.00 96.44 262 GLN A C 1
ATOM 2109 O O . GLN A 1 262 ? -21.517 13.511 7.294 1.00 96.44 262 GLN A O 1
ATOM 2114 N N . PHE A 1 263 ? -22.117 11.789 8.601 1.00 96.81 263 PHE A N 1
ATOM 2115 C CA . PHE A 1 263 ? -21.988 10.723 7.604 1.00 96.81 263 PHE A CA 1
ATOM 2116 C C . PHE A 1 263 ? -23.227 9.799 7.584 1.00 96.81 263 PHE A C 1
ATOM 2118 O O . PHE A 1 263 ? -23.101 8.593 7.812 1.00 96.81 263 PHE A O 1
ATOM 2125 N N . PRO A 1 264 ? -24.436 10.331 7.314 1.00 94.50 264 PRO A N 1
ATOM 2126 C CA . PRO A 1 264 ? -25.697 9.601 7.495 1.00 94.50 264 PRO A CA 1
ATOM 2127 C C . PRO A 1 264 ? -25.806 8.333 6.643 1.00 94.50 264 PRO A C 1
ATOM 2129 O O . PRO A 1 264 ? -26.255 7.302 7.143 1.00 94.50 264 PRO A O 1
ATOM 2132 N N . ASP A 1 265 ? -25.352 8.401 5.390 1.00 93.94 265 ASP A N 1
ATOM 2133 C CA . ASP A 1 265 ? -25.522 7.329 4.403 1.00 93.94 265 ASP A CA 1
ATOM 2134 C C . ASP A 1 265 ? -24.248 6.498 4.181 1.00 93.94 265 ASP A C 1
ATOM 2136 O O . ASP A 1 265 ? -24.269 5.499 3.461 1.00 93.94 265 ASP A O 1
ATOM 2140 N N . MET A 1 266 ? -23.125 6.895 4.792 1.00 93.94 266 MET A N 1
ATOM 2141 C CA . MET A 1 266 ? -21.831 6.246 4.560 1.00 93.94 266 MET A CA 1
ATOM 2142 C C . MET A 1 266 ? -21.644 4.990 5.411 1.00 93.94 266 MET A C 1
ATOM 2144 O O . MET A 1 266 ? -21.044 4.017 4.960 1.00 93.94 266 MET A O 1
ATOM 2148 N N . PHE A 1 267 ? -22.149 4.988 6.645 1.00 96.12 267 PHE A N 1
ATOM 2149 C CA . PHE A 1 267 ? -21.953 3.881 7.577 1.00 96.12 267 PHE A CA 1
ATOM 2150 C C . PHE A 1 267 ? -23.272 3.370 8.137 1.00 96.12 267 PHE A C 1
ATOM 2152 O O . PHE A 1 267 ? -24.252 4.096 8.276 1.00 96.12 267 PHE A O 1
ATOM 2159 N N . HIS A 1 268 ? -23.281 2.094 8.520 1.00 95.38 268 HIS A N 1
ATOM 2160 C CA . HIS A 1 268 ? -24.361 1.559 9.334 1.00 95.38 268 HIS A CA 1
ATOM 2161 C C . HIS A 1 268 ? -24.035 1.769 10.815 1.00 95.38 268 HIS A C 1
ATOM 2163 O O . HIS A 1 268 ? -22.933 1.453 11.266 1.00 95.38 268 HIS A O 1
ATOM 2169 N N . TYR A 1 269 ? -25.003 2.279 11.572 1.00 96.44 269 TYR A N 1
ATOM 2170 C CA . TYR A 1 269 ? -24.859 2.562 12.997 1.00 96.44 269 TYR A CA 1
ATOM 2171 C C . TYR A 1 269 ? -25.818 1.695 13.808 1.00 96.44 269 TYR A C 1
ATOM 2173 O O . TYR A 1 269 ? -27.021 1.702 13.548 1.00 96.44 269 TYR A O 1
ATOM 2181 N N . GLU A 1 270 ? -25.313 1.008 14.833 1.00 94.69 270 GLU A N 1
ATOM 2182 C CA . GLU A 1 270 ? -26.148 0.203 15.731 1.00 94.69 270 GLU A CA 1
ATOM 2183 C C . GLU A 1 270 ? -26.314 0.906 17.085 1.00 94.69 270 GLU A C 1
ATOM 2185 O O . GLU A 1 270 ? -25.389 0.989 17.907 1.00 94.69 270 GLU A O 1
ATOM 2190 N N . GLY A 1 271 ? -27.526 1.412 17.326 1.00 92.50 271 GLY A N 1
ATOM 2191 C CA . GLY A 1 271 ? -27.865 2.148 18.542 1.00 92.50 271 GLY A CA 1
ATOM 2192 C C . GLY A 1 271 ? -26.961 3.366 18.752 1.00 92.50 271 GLY A C 1
ATOM 2193 O O . GLY A 1 271 ? -26.716 4.139 17.828 1.00 92.50 271 GLY A O 1
ATOM 2194 N N . THR A 1 272 ? -26.458 3.528 19.977 1.00 92.31 272 THR A N 1
ATOM 2195 C CA . THR A 1 272 ? -25.587 4.649 20.384 1.00 92.31 272 THR A CA 1
ATOM 2196 C C . THR A 1 272 ? -24.130 4.239 20.591 1.00 92.31 272 THR A C 1
ATOM 2198 O O . THR A 1 272 ? -23.343 5.000 21.151 1.00 92.31 272 THR A O 1
ATOM 2201 N N . ARG A 1 273 ? -23.752 3.014 20.201 1.00 92.88 273 ARG A N 1
ATOM 2202 C CA . ARG A 1 273 ? -22.462 2.431 20.606 1.00 92.88 273 ARG A CA 1
ATOM 2203 C C . ARG A 1 273 ? -21.620 1.839 19.490 1.00 92.88 273 ARG A C 1
ATOM 2205 O O . ARG A 1 273 ? -20.510 1.420 19.799 1.00 92.88 273 ARG A O 1
ATOM 2212 N N . ALA A 1 274 ? -22.121 1.733 18.261 1.00 95.88 274 ALA A N 1
ATOM 2213 C CA . ALA A 1 274 ? -21.370 1.064 17.206 1.00 95.88 274 ALA A CA 1
ATOM 2214 C C . ALA A 1 274 ? -21.505 1.714 15.828 1.00 95.88 274 ALA A C 1
ATOM 2216 O O . ALA A 1 274 ? -22.592 2.135 15.429 1.00 95.88 274 ALA A O 1
ATOM 2217 N N . LEU A 1 275 ? -20.384 1.715 15.107 1.00 97.44 275 LEU A N 1
ATOM 2218 C CA . LEU A 1 275 ? -20.256 1.998 13.678 1.00 97.44 275 LEU A CA 1
ATOM 2219 C C . LEU A 1 275 ? -19.768 0.712 12.996 1.00 97.44 275 LEU A C 1
ATOM 2221 O O . LEU A 1 275 ? -18.783 0.113 13.432 1.00 97.44 275 LEU A O 1
ATOM 2225 N N . VAL A 1 276 ? -20.461 0.273 11.9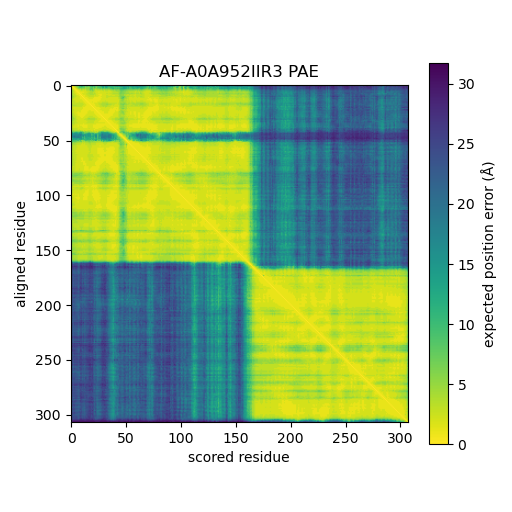47 1.00 97.06 276 VAL A N 1
ATOM 2226 C CA . VAL A 1 276 ? -20.177 -0.979 11.232 1.00 97.06 276 VAL A CA 1
ATOM 2227 C C . VAL A 1 276 ? -19.470 -0.706 9.903 1.00 97.06 276 VAL A C 1
ATOM 2229 O O . VAL A 1 276 ? -19.976 0.011 9.035 1.00 97.06 276 VAL A O 1
ATOM 2232 N N . ILE A 1 277 ? -18.309 -1.334 9.724 1.00 96.25 277 ILE A N 1
ATOM 2233 C CA . ILE A 1 277 ? -17.512 -1.336 8.497 1.00 96.25 277 ILE A CA 1
ATOM 2234 C C . ILE A 1 277 ? -17.825 -2.622 7.728 1.00 96.25 277 ILE A C 1
ATOM 2236 O O . ILE A 1 277 ? -17.473 -3.723 8.154 1.00 96.25 277 ILE A O 1
ATOM 2240 N N . ARG A 1 278 ? -18.485 -2.476 6.576 1.00 93.75 278 ARG A N 1
ATOM 2241 C CA . ARG A 1 278 ? -18.887 -3.587 5.707 1.00 93.75 278 ARG A CA 1
ATOM 2242 C C . ARG A 1 278 ? -17.775 -3.987 4.734 1.00 93.75 278 ARG A C 1
ATOM 2244 O O . ARG A 1 278 ? -16.719 -3.354 4.641 1.00 93.75 278 ARG A O 1
ATOM 2251 N N . GLN A 1 279 ? -18.022 -5.049 3.973 1.00 88.75 279 GLN A N 1
ATOM 2252 C CA . GLN A 1 279 ? -17.075 -5.593 2.999 1.00 88.75 279 GLN A CA 1
ATOM 2253 C C . GLN A 1 279 ? -16.601 -4.555 1.970 1.00 88.75 279 GLN A C 1
ATOM 2255 O O . GLN A 1 279 ? -15.402 -4.461 1.721 1.00 88.75 279 GLN A O 1
ATOM 2260 N N . ASN A 1 280 ? -17.511 -3.735 1.444 1.00 88.81 280 ASN A N 1
ATOM 2261 C CA . ASN A 1 280 ? -17.244 -2.710 0.429 1.00 88.81 280 ASN A CA 1
ATOM 2262 C C . ASN A 1 280 ? -16.544 -1.446 0.963 1.00 88.81 280 ASN A C 1
ATOM 2264 O O . ASN A 1 280 ? -16.148 -0.599 0.171 1.00 88.81 280 ASN A O 1
ATOM 2268 N N . HIS A 1 281 ? -16.394 -1.296 2.281 1.00 93.06 281 HIS A N 1
ATOM 2269 C CA . HIS A 1 281 ? -15.721 -0.143 2.879 1.00 93.06 281 HIS A CA 1
ATOM 2270 C C . HIS A 1 281 ? -14.206 -0.345 2.904 1.00 93.06 281 HIS A C 1
ATOM 2272 O O . HIS A 1 281 ? -13.699 -1.207 3.627 1.00 93.06 281 HIS A O 1
ATOM 2278 N N . ASP A 1 282 ? -13.477 0.453 2.132 1.00 88.12 282 ASP A N 1
ATOM 2279 C CA . ASP A 1 282 ? -12.018 0.460 2.151 1.00 88.12 282 ASP A CA 1
ATOM 2280 C C . ASP A 1 282 ? -11.501 1.398 3.249 1.00 88.12 282 ASP A C 1
ATOM 2282 O O . ASP A 1 282 ? -11.704 2.607 3.206 1.00 88.12 282 ASP A O 1
ATOM 2286 N N . VAL A 1 283 ? -10.852 0.825 4.262 1.00 90.81 283 VAL A N 1
ATOM 2287 C CA . VAL A 1 283 ? -10.316 1.570 5.415 1.00 90.81 283 VAL A CA 1
ATOM 2288 C C . VAL A 1 283 ? -8.952 2.191 5.092 1.00 90.81 283 VAL A C 1
ATOM 2290 O O . VAL A 1 283 ? -8.473 3.042 5.832 1.00 90.81 283 VAL A O 1
ATOM 2293 N N . SER A 1 284 ? -8.314 1.785 3.991 1.00 79.75 284 SER A N 1
ATOM 2294 C CA . SER A 1 284 ? -6.950 2.200 3.654 1.00 79.75 284 SER A CA 1
ATOM 2295 C C . SER A 1 284 ? -6.879 3.462 2.793 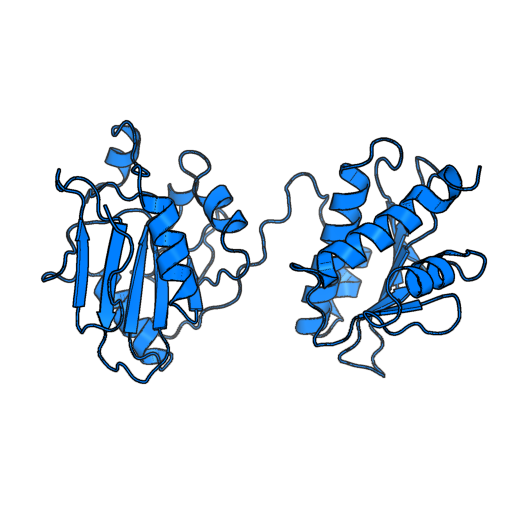1.00 79.75 284 SER A C 1
ATOM 2297 O O . SER A 1 284 ? -5.857 4.148 2.802 1.00 79.75 284 SER A O 1
ATOM 2299 N N . LYS A 1 285 ? -7.946 3.798 2.055 1.00 79.62 285 LYS A N 1
ATOM 2300 C CA . LYS A 1 285 ? -7.954 4.921 1.104 1.00 79.62 285 LYS A CA 1
ATOM 2301 C C . LYS A 1 285 ? -9.357 5.441 0.787 1.00 79.62 285 LYS A C 1
ATOM 2303 O O . LYS A 1 285 ? -10.360 4.773 1.017 1.00 79.62 285 LYS A O 1
ATOM 2308 N N . GLY A 1 286 ? -9.389 6.621 0.170 1.00 86.00 286 GLY A N 1
ATOM 2309 C CA . GLY A 1 286 ? -10.603 7.250 -0.347 1.00 86.00 286 GLY A CA 1
ATOM 2310 C C . GLY A 1 286 ? -11.500 7.844 0.738 1.00 86.00 286 GLY A C 1
ATOM 2311 O O . GLY A 1 286 ? -11.119 7.947 1.902 1.00 86.00 286 GLY A O 1
ATOM 2312 N N . GLU A 1 287 ? -12.717 8.213 0.337 1.00 90.19 287 GLU A N 1
ATOM 2313 C CA . GLU A 1 287 ? -13.668 8.955 1.179 1.00 90.19 287 GLU A CA 1
ATOM 2314 C C . GLU A 1 287 ? -14.022 8.217 2.478 1.00 90.19 287 GLU A C 1
ATOM 2316 O O . GLU A 1 287 ? -14.165 8.840 3.527 1.00 90.19 287 GLU A O 1
ATOM 2321 N N . VAL A 1 288 ? -14.097 6.882 2.431 1.00 94.75 288 VAL A N 1
ATOM 2322 C CA . VAL A 1 288 ? -14.360 6.040 3.607 1.00 94.75 288 VAL A CA 1
ATOM 2323 C C . VAL A 1 288 ? -13.241 6.171 4.640 1.00 94.75 288 VAL A C 1
ATOM 2325 O O . VAL A 1 288 ? -13.519 6.361 5.824 1.00 94.75 288 VAL A O 1
ATOM 2328 N N . ARG A 1 289 ? -11.976 6.090 4.207 1.00 94.44 289 ARG A N 1
ATOM 2329 C CA . ARG A 1 289 ? -10.811 6.253 5.086 1.00 94.44 289 ARG A CA 1
ATOM 2330 C C . ARG A 1 289 ? -10.776 7.646 5.704 1.00 94.44 289 ARG A C 1
ATOM 2332 O O . ARG A 1 289 ? -10.538 7.768 6.903 1.00 94.44 289 ARG A O 1
ATOM 2339 N N . ASP A 1 290 ? -11.058 8.681 4.918 1.00 89.88 290 ASP A N 1
ATOM 2340 C CA . ASP A 1 290 ? -11.050 10.063 5.406 1.00 89.88 290 ASP A CA 1
ATOM 2341 C C . ASP A 1 290 ? -12.175 10.314 6.424 1.00 89.88 290 ASP A C 1
ATOM 2343 O O . ASP A 1 290 ? -11.930 10.885 7.490 1.00 89.88 290 ASP A O 1
ATOM 2347 N N . ALA A 1 291 ? -13.382 9.802 6.167 1.00 96.75 291 ALA A N 1
ATOM 2348 C CA . ALA A 1 291 ? -14.500 9.882 7.105 1.00 96.75 291 ALA A CA 1
ATOM 2349 C C . ALA A 1 291 ? -14.239 9.102 8.405 1.00 96.75 291 ALA A C 1
ATOM 2351 O O . ALA A 1 291 ? -14.530 9.598 9.498 1.00 96.75 291 ALA A O 1
ATOM 2352 N N . LEU A 1 292 ? -13.642 7.906 8.318 1.00 98.19 292 LEU A N 1
ATOM 2353 C CA . LEU A 1 292 ? -13.204 7.153 9.497 1.00 98.19 292 LEU A CA 1
ATOM 2354 C C . LEU A 1 292 ? -12.136 7.923 10.282 1.00 98.19 292 LEU A C 1
ATOM 2356 O O . LEU A 1 292 ? -12.209 7.955 11.509 1.00 98.19 292 LEU A O 1
ATOM 2360 N N . GLY A 1 293 ? -11.199 8.591 9.604 1.00 96.69 293 GLY A N 1
ATOM 2361 C CA . GLY A 1 293 ? -10.193 9.445 10.240 1.00 96.69 293 GLY A CA 1
ATOM 2362 C C . GLY A 1 293 ? -10.826 10.576 11.055 1.00 96.69 293 GLY A C 1
ATOM 2363 O O . GLY A 1 293 ? -10.474 10.767 12.220 1.00 96.69 293 GLY A O 1
ATOM 2364 N N . MET A 1 294 ? -11.832 11.257 10.494 1.00 96.06 294 MET A N 1
ATOM 2365 C CA . MET A 1 294 ? -12.607 12.274 11.219 1.00 96.06 294 MET A CA 1
ATOM 2366 C C . MET A 1 294 ? -13.336 11.677 12.429 1.00 96.06 294 MET A C 1
ATOM 2368 O O . MET A 1 294 ? -13.269 12.235 13.524 1.00 96.06 294 MET A O 1
ATOM 2372 N N . CYS A 1 295 ? -13.972 10.511 12.270 1.00 97.94 295 CYS A N 1
ATOM 2373 C CA . CYS A 1 295 ? -14.629 9.821 13.380 1.00 97.94 295 CYS A CA 1
ATOM 2374 C C . CYS A 1 295 ? -13.635 9.504 14.511 1.00 97.94 295 CYS A C 1
ATOM 2376 O O . CYS A 1 295 ? -13.924 9.778 15.679 1.00 97.94 295 CYS A O 1
ATOM 2378 N N . MET A 1 296 ? -12.460 8.953 14.186 1.00 98.12 296 MET A N 1
ATOM 2379 C CA . MET A 1 296 ? -11.443 8.613 15.189 1.00 98.12 296 MET A CA 1
ATOM 2380 C C . MET A 1 296 ? -10.908 9.858 15.885 1.00 98.12 296 MET A C 1
ATOM 2382 O O . MET A 1 296 ? -10.782 9.842 17.105 1.00 98.12 296 MET A O 1
ATOM 2386 N N . SER A 1 297 ? -10.698 10.955 15.154 1.00 97.19 297 SER A N 1
ATOM 2387 C CA . SER A 1 297 ? -10.286 12.236 15.739 1.00 97.19 297 SER A CA 1
ATOM 2388 C C . SER A 1 297 ? -11.305 12.723 16.774 1.00 97.19 297 SER A C 1
ATOM 2390 O O . SER A 1 297 ? -10.944 13.004 17.914 1.00 97.19 297 SER A O 1
ATOM 2392 N N . MET A 1 298 ? -12.600 12.692 16.444 1.00 96.62 298 MET A N 1
ATOM 2393 C CA . MET A 1 298 ? -13.668 13.066 17.382 1.00 96.62 298 MET A CA 1
ATOM 2394 C C . MET A 1 298 ? -13.721 12.162 18.620 1.00 96.62 298 MET A C 1
ATOM 2396 O O . MET A 1 298 ? -14.021 12.640 19.713 1.00 96.62 298 MET A O 1
ATOM 2400 N N . ALA A 1 299 ? -13.466 10.857 18.471 1.00 97.56 299 ALA A N 1
ATOM 2401 C CA . ALA A 1 299 ? -13.421 9.940 19.609 1.00 97.56 299 ALA A CA 1
ATOM 2402 C C . ALA A 1 299 ? -12.208 10.213 20.503 1.00 97.56 299 ALA A C 1
ATOM 2404 O O . ALA A 1 299 ? -12.368 10.309 21.720 1.00 97.56 299 ALA A O 1
ATOM 2405 N N . LEU A 1 300 ? -11.028 10.383 19.908 1.00 97.88 300 LEU A N 1
ATOM 2406 C CA . LEU A 1 300 ? -9.770 10.639 20.609 1.00 97.88 300 LEU A CA 1
ATOM 2407 C C . LEU A 1 300 ? -9.722 12.019 21.278 1.00 97.88 300 LEU A C 1
ATOM 2409 O O . LEU A 1 300 ? -9.015 12.175 22.262 1.00 97.88 300 LEU A O 1
ATOM 2413 N N . ARG A 1 301 ? -10.517 12.989 20.814 1.00 96.62 301 ARG A N 1
ATOM 2414 C CA . ARG A 1 301 ? -10.642 14.328 21.420 1.00 96.62 301 ARG A CA 1
ATOM 2415 C C . ARG A 1 301 ? -11.914 14.537 22.244 1.00 96.62 301 ARG A C 1
ATOM 2417 O O . ARG A 1 301 ? -12.179 15.644 22.707 1.00 96.62 301 ARG A O 1
ATOM 2424 N N . TYR A 1 302 ? -12.734 13.502 22.431 1.00 96.12 302 TYR A N 1
ATOM 2425 C CA . TYR A 1 302 ? -14.095 13.649 22.960 1.00 96.12 302 TYR A CA 1
ATOM 2426 C C . TYR A 1 302 ? -14.199 14.426 24.288 1.00 96.12 302 TYR A C 1
ATOM 2428 O O . TYR A 1 302 ? -15.195 15.115 24.513 1.00 96.12 302 TYR A O 1
ATOM 2436 N N . HIS A 1 303 ? -13.218 14.303 25.186 1.00 93.38 303 HIS A N 1
ATOM 2437 C CA . HIS A 1 303 ? -13.203 15.012 26.468 1.00 93.38 303 HIS A CA 1
ATOM 2438 C C . HIS A 1 303 ? -12.621 16.428 26.375 1.00 93.38 303 HIS A C 1
ATOM 2440 O O . HIS A 1 303 ? -12.999 17.272 27.187 1.00 93.38 303 HIS A O 1
ATOM 2446 N N . LEU A 1 304 ? -11.774 16.707 25.381 1.00 91.00 304 LEU A N 1
ATOM 2447 C CA . LEU A 1 304 ? -11.263 18.052 25.096 1.00 91.00 304 LEU A CA 1
ATOM 2448 C C . LEU A 1 304 ? -12.351 18.943 24.492 1.00 91.00 304 LEU A C 1
ATOM 2450 O O . LEU A 1 304 ? -12.567 20.062 24.954 1.00 91.00 304 LEU A O 1
ATOM 2454 N N . ASP A 1 305 ? -13.094 18.402 23.528 1.00 86.31 305 ASP A N 1
ATOM 2455 C CA . ASP A 1 305 ? -14.124 19.125 22.773 1.00 86.31 305 ASP A CA 1
ATOM 2456 C C . ASP A 1 305 ? -15.465 19.224 23.528 1.00 86.31 305 ASP A C 1
ATOM 2458 O O . ASP A 1 305 ? -16.467 19.689 22.988 1.00 86.31 305 ASP A O 1
ATOM 2462 N N . LYS A 1 306 ? -15.516 18.737 24.775 1.00 71.00 306 LYS A N 1
ATOM 2463 C CA . LYS A 1 306 ? -16.705 18.770 25.640 1.00 71.00 306 LYS A CA 1
ATOM 2464 C C . LYS A 1 306 ? -16.854 20.079 26.431 1.00 71.00 306 LYS A C 1
ATOM 2466 O O . LYS A 1 306 ? -17.720 20.141 27.306 1.00 71.00 306 LYS A O 1
ATOM 2471 N N . LYS A 1 307 ? -15.987 21.059 26.165 1.00 46.31 307 LYS A N 1
ATOM 2472 C CA . LYS A 1 307 ? -15.977 22.392 26.778 1.00 46.31 307 LYS A CA 1
ATOM 2473 C C . LYS A 1 307 ? -16.871 23.372 26.033 1.00 46.31 307 LYS A C 1
ATOM 2475 O O . LYS A 1 307 ? -16.876 23.329 24.786 1.00 46.31 307 LYS A O 1
#

Nearest PDB structures (foldseek):
  7xrh-assembly1_B  TM=5.317E-01  e=2.971E-01  Lactobacillus acidophilus
  3rli-assembly1_A  TM=4.677E-01  e=1.394E-01  Bacillus sp. H-257
  3rm3-assembly1_A  TM=4.679E-01  e=1.865E-01  Bacillus sp. H-257
  4ke6-assembly1_A  TM=4.384E-01  e=1.660E-01  Bacillus sp. H-257
  4kea-assembly3_C  TM=4.928E-01  e=6.332E-01  Bacillus sp. H-257

pLDDT: mean 91.46, std 8.96, range [46.31, 98.62]

Sequence (307 aa):
MKINADLRTPSGAIISRCKKYRYALWRTWDSELPRVLFLCLNPSTADAHVDDPTLIRCMNFARLWGYGGMQTGNLFAYRSTDPKMLLQEKDPVGRYNDRWLEYMAKHADLIVAAWGNDGALMGRSERVKRNFPELHCLKLNQSGEPAHPLYLPKTLQPYHMKPPSDPSIPPIAGNVAERFVLYPAEIKRKAEAMRSLIYEVAMADPEVGPLEETLKWGQPSYLTTDSGSGSTIRVDWREKYPNELVIFLNCRTTLVDRYRQQFPDMFHYEGTRALVIRQNHDVSKGEVRDALGMCMSMALRYHLDKK

Foldseek 3Di:
DDDDDDQLPQWFWDADPVRFFTQKIKHFQDSVFFEEEEEEAEAEPDGRPDDDLLNVLVVLLCVLVVGGMYMYAYLFRGYHNDSVCCVVDPRRNDDCNVVSVVSVVVRHPAYEYAYADCCPPVPSVLVVCVVCVFYWAQDADPVRGGHHRNPDDSPTDTDGRHRPLPPPQDPADPLRVVLLVPADPLLSSLVVLLSSLLRVLQVVDVLLPDWDWDDDVSWTWTDSVPNNQFWIWTWDDDPVQNFKIKIFTDLPACLLVVLCVVPVPLWDDDHSTITIDGNPQDCNDDPSVVSSSVSSNCRSRVNVVPD

Mean predicted aligned error: 11.81 Å

Radius of gyration: 22.83 Å; Cα contacts (8 Å, |Δi|>4): 563; chains: 1; bounding box: 55×44×59 Å

Secondary structure (DSSP, 8-state):
------TTSSEEEEE-TTSSBEEEEEEES-SSS-EEEEEESS--S--SS---HHHHHHHHHHHHTT-SEEEEEESS-B--SSGGGGGTSS-SS-TTHHHHHHHHHHT-SEEEE---GGGGGGGHHHHHHHH-TTEEES-B-TTSSBPPGGGS-TTPPPEEPPP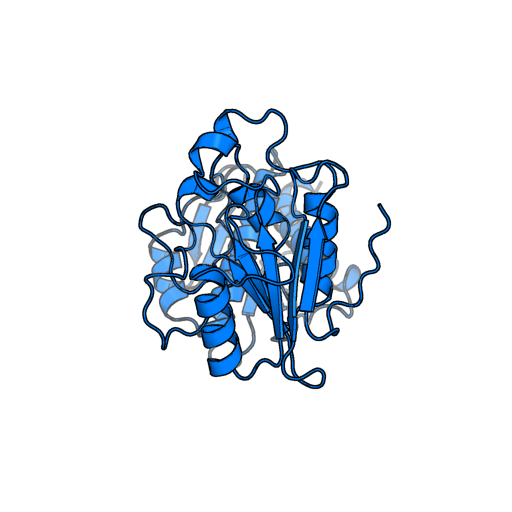PPPTTSPPPPHHHHHHHHTS-HHHHHHHHHHHHHHHHHHHT-TTT-PPEEEEETTEEEEE-TTT--SPPEEEEE-TTSTT-EEEE--TTSSHHHHHHHHSTTTSEEETTTEEEE-TT--SSSHHHHHHHHHHHHHHHTTTTTT-